Protein AF-0000000087421119 (afdb_homodimer)

pLDDT: mean 87.24, std 21.04, range [21.59, 98.81]

Structure (mmCIF, N/CA/C/O backbone):
data_AF-0000000087421119-model_v1
#
loop_
_entity.id
_entity.type
_entity.pdbx_description
1 polymer 'Transcriptional regulator'
#
loop_
_atom_site.group_PDB
_atom_site.id
_atom_site.type_symbol
_atom_site.label_atom_id
_atom_site.label_alt_id
_atom_site.label_comp_id
_atom_site.label_asym_id
_atom_site.label_entity_id
_atom_site.label_seq_id
_atom_site.pdbx_PDB_ins_code
_atom_site.Cartn_x
_atom_site.Cartn_y
_atom_site.Cartn_z
_atom_site.occupancy
_atom_site.B_iso_or_equiv
_atom_site.auth_seq_id
_atom_site.auth_comp_id
_atom_site.auth_asym_id
_atom_site.auth_atom_id
_atom_site.pdbx_PDB_model_num
ATOM 1 N N . MET A 1 1 ? -5.844 24.562 -16.391 1 22.61 1 MET A N 1
ATOM 2 C CA . MET A 1 1 ? -5.328 23.781 -15.273 1 22.61 1 MET A CA 1
ATOM 3 C C . MET A 1 1 ? -5.773 22.328 -15.367 1 22.61 1 MET A C 1
ATOM 5 O O . MET A 1 1 ? -6.965 22.031 -15.234 1 22.61 1 MET A O 1
ATOM 9 N N . THR A 1 2 ? -5.188 21.562 -16.297 1 28.86 2 THR A N 1
ATOM 10 C CA . THR A 1 2 ? -5.363 20.25 -16.891 1 28.86 2 THR A CA 1
ATOM 11 C C . THR A 1 2 ? -5.324 19.156 -15.82 1 28.86 2 THR A C 1
ATOM 13 O O . THR A 1 2 ? -4.324 19 -15.117 1 28.86 2 THR A O 1
ATOM 16 N N . GLY A 1 3 ? -6.457 19.016 -15 1 30.12 3 GLY A N 1
ATOM 17 C CA . GLY A 1 3 ? -6.719 17.969 -14.023 1 30.12 3 GLY A CA 1
ATOM 18 C C . GLY A 1 3 ? -6.219 16.609 -14.453 1 30.12 3 GLY A C 1
ATOM 19 O O . GLY A 1 3 ? -6.512 16.156 -15.562 1 30.12 3 GLY A O 1
ATOM 20 N N . HIS A 1 4 ? -4.914 16.391 -14.109 1 33.97 4 HIS A N 1
ATOM 21 C CA . HIS A 1 4 ? -4.324 15.094 -14.438 1 33.97 4 HIS A CA 1
ATOM 22 C C . HIS A 1 4 ? -5.258 13.945 -14.047 1 33.97 4 HIS A C 1
ATOM 24 O O . HIS A 1 4 ? -5.785 13.922 -12.938 1 33.97 4 HIS A O 1
ATOM 30 N N . PRO A 1 5 ? -6.164 13.523 -14.984 1 34.53 5 PRO A N 1
ATOM 31 C CA . PRO A 1 5 ? -6.93 12.305 -14.719 1 34.53 5 PRO A CA 1
ATOM 32 C C . PRO A 1 5 ? -6.141 11.281 -13.906 1 34.53 5 PRO A C 1
ATOM 34 O O . PRO A 1 5 ? -5.004 10.945 -14.258 1 34.53 5 PRO A O 1
ATOM 37 N N . ARG A 1 6 ? -6.027 11.477 -12.625 1 34.25 6 ARG A N 1
ATOM 38 C CA . ARG A 1 6 ? -5.496 10.305 -11.938 1 34.25 6 ARG A CA 1
ATOM 39 C C . ARG A 1 6 ? -5.988 9.016 -12.578 1 34.25 6 ARG A C 1
ATOM 41 O O . ARG A 1 6 ? -7.195 8.773 -12.656 1 34.25 6 ARG A O 1
ATOM 48 N N . LEU A 1 7 ? -5.406 8.656 -13.68 1 36.31 7 LEU A N 1
ATOM 49 C CA . LEU A 1 7 ? -5.543 7.355 -14.32 1 36.31 7 LEU A CA 1
ATOM 50 C C . LEU A 1 7 ? -5.785 6.266 -13.281 1 36.31 7 LEU A C 1
ATOM 52 O O . LEU A 1 7 ? -4.895 5.941 -12.492 1 36.31 7 LEU A O 1
ATOM 56 N N . ASN A 1 8 ? -6.793 6.367 -12.422 1 37.56 8 ASN A N 1
ATOM 57 C CA . ASN A 1 8 ? -7.449 5.207 -11.828 1 37.56 8 ASN A CA 1
ATOM 58 C C . ASN A 1 8 ? -7.484 4.027 -12.797 1 37.56 8 ASN A C 1
ATOM 60 O O . ASN A 1 8 ? -8.375 3.941 -13.641 1 37.56 8 ASN A O 1
ATOM 64 N N . ASP A 1 9 ? -6.48 3.742 -13.555 1 36.94 9 ASP A N 1
ATOM 65 C CA . ASP A 1 9 ? -6.188 2.498 -14.258 1 36.94 9 ASP A CA 1
ATOM 66 C C . ASP A 1 9 ? -6.805 1.302 -13.539 1 36.94 9 ASP A C 1
ATOM 68 O O . ASP A 1 9 ? -6.168 0.698 -12.672 1 36.94 9 ASP A O 1
ATOM 72 N N . LYS A 1 10 ? -7.922 1.281 -12.844 1 40.22 10 LYS A N 1
ATOM 73 C CA . LYS A 1 10 ? -9.031 0.611 -12.18 1 40.22 10 LYS A CA 1
ATOM 74 C C . LYS A 1 10 ? -9.266 -0.781 -12.758 1 40.22 10 LYS A C 1
ATOM 76 O O . LYS A 1 10 ? -8.992 -1.787 -12.102 1 40.22 10 LYS A O 1
ATOM 81 N N . ASP A 1 11 ? -10.352 -0.946 -13.688 1 39.78 11 ASP A N 1
ATOM 82 C CA . ASP A 1 11 ? -11.188 -2.094 -14.031 1 39.78 11 ASP A CA 1
ATOM 83 C C . ASP A 1 11 ? -10.398 -3.119 -14.844 1 39.78 11 ASP A C 1
ATOM 85 O O . ASP A 1 11 ? -10.812 -4.273 -14.961 1 39.78 11 ASP A O 1
ATOM 89 N N . THR A 1 12 ? -9.852 -2.637 -15.984 1 46.31 12 THR A N 1
ATOM 90 C CA . THR A 1 12 ? -9.32 -3.73 -16.797 1 46.31 12 THR A CA 1
ATOM 91 C C . THR A 1 12 ? -8.227 -4.484 -16.031 1 46.31 12 THR A C 1
ATOM 93 O O . THR A 1 12 ? -7.07 -4.062 -16.016 1 46.31 12 THR A O 1
ATOM 96 N N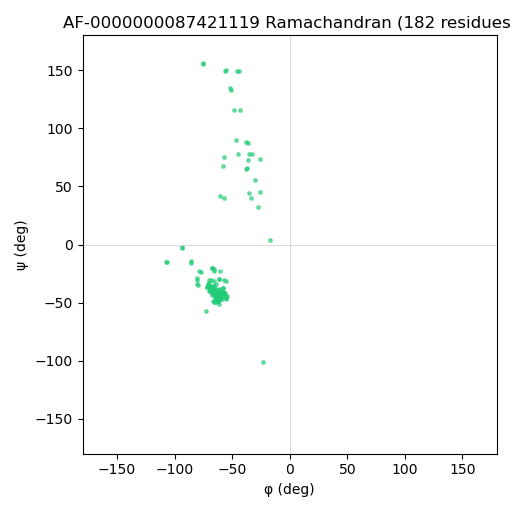 . GLU A 1 13 ? -8.477 -4.719 -14.734 1 57.41 13 GLU A N 1
ATOM 97 C CA . GLU A 1 13 ? -7.695 -5.457 -13.742 1 57.41 13 GLU A CA 1
ATOM 98 C C . GLU A 1 13 ? -6.805 -6.5 -14.406 1 57.41 13 GLU A C 1
ATOM 100 O O . GLU A 1 13 ? -7.168 -7.672 -14.492 1 57.41 13 GLU A O 1
ATOM 105 N N . GLU A 1 14 ? -6.203 -6.074 -15.414 1 75.75 14 GLU A N 1
ATOM 106 C CA . GLU A 1 14 ? -5.277 -6.965 -16.109 1 75.75 14 GLU A CA 1
ATOM 107 C C . GLU A 1 14 ? -4.324 -7.641 -15.125 1 75.75 14 GLU A C 1
ATOM 109 O O . GLU A 1 14 ? -3.793 -6.988 -14.219 1 75.75 14 GLU A O 1
ATOM 114 N N . LEU A 1 15 ? -4.562 -8.914 -15.156 1 89.38 15 LEU A N 1
ATOM 115 C CA . LEU A 1 15 ? -3.668 -9.742 -14.359 1 89.38 15 LEU A CA 1
ATOM 116 C C . LEU A 1 15 ? -2.211 -9.422 -14.664 1 89.38 15 LEU A C 1
ATOM 118 O O . LEU A 1 15 ? -1.858 -9.156 -15.82 1 89.38 15 LEU A O 1
ATOM 122 N N . PRO A 1 16 ? -1.467 -9.266 -13.625 1 91.75 16 PRO A N 1
ATOM 123 C CA . PRO A 1 16 ? -0.028 -9.148 -13.875 1 91.75 16 PRO A CA 1
ATOM 124 C C . PRO A 1 16 ? 0.476 -10.164 -14.898 1 91.75 16 PRO A C 1
ATOM 126 O O . PRO A 1 16 ? -0.048 -11.281 -14.977 1 91.75 16 PRO A O 1
ATOM 129 N N . ARG A 1 17 ? 1.438 -9.734 -15.547 1 93.38 17 ARG A N 1
ATOM 130 C CA . ARG A 1 17 ? 1.962 -10.539 -16.641 1 93.38 17 ARG A CA 1
ATOM 131 C C . ARG A 1 17 ? 2.408 -11.914 -16.156 1 93.38 17 ARG A C 1
ATOM 133 O O . ARG A 1 17 ? 2.225 -12.922 -16.844 1 93.38 17 ARG A O 1
ATOM 140 N N . GLU A 1 18 ? 3.039 -11.914 -15.016 1 95.25 18 GLU A N 1
ATOM 141 C CA . GLU A 1 18 ? 3.551 -13.172 -14.477 1 95.25 18 GLU A CA 1
ATOM 142 C C . GLU A 1 18 ? 2.42 -14.164 -14.211 1 95.25 18 GLU A C 1
ATOM 144 O O . GLU A 1 18 ? 2.607 -15.375 -14.336 1 95.25 18 GLU A O 1
ATOM 149 N N . LEU A 1 19 ? 1.283 -13.719 -13.906 1 96.94 19 LEU A N 1
ATOM 150 C CA . LEU A 1 19 ? 0.141 -14.594 -13.656 1 96.94 19 LEU A CA 1
ATOM 151 C C . LEU A 1 19 ? -0.485 -15.062 -14.961 1 96.94 19 LEU A C 1
ATOM 153 O O . LEU A 1 19 ? -0.955 -16.203 -15.055 1 96.94 19 LEU A O 1
ATOM 157 N N . LEU A 1 20 ? -0.457 -14.195 -15.906 1 96.25 20 LEU A N 1
ATOM 158 C CA . LEU A 1 20 ? -0.914 -14.594 -17.234 1 96.25 20 LEU A CA 1
ATOM 159 C C . LEU A 1 20 ? -0.042 -15.711 -17.797 1 96.25 20 LEU A C 1
ATOM 161 O O . LEU A 1 20 ? -0.557 -16.703 -18.312 1 96.25 20 LEU A O 1
ATOM 165 N N . GLU A 1 21 ? 1.204 -15.523 -17.641 1 96.25 21 GLU A N 1
ATOM 166 C CA . GLU A 1 21 ? 2.152 -16.516 -18.109 1 96.25 21 GLU A CA 1
ATOM 167 C C . GLU A 1 21 ? 1.973 -17.844 -17.375 1 96.25 21 GLU A C 1
ATOM 169 O O . GLU A 1 21 ? 1.971 -18.906 -18 1 96.25 21 GLU A O 1
ATOM 174 N N . LEU A 1 22 ? 1.805 -17.766 -16.109 1 97.19 22 LEU A N 1
ATOM 175 C CA . LEU A 1 22 ? 1.567 -18.984 -15.336 1 97.19 22 LEU A CA 1
ATOM 176 C C . LEU A 1 22 ? 0.298 -19.688 -15.797 1 97.19 22 LEU A C 1
ATOM 178 O O . LEU A 1 22 ? 0.287 -20.906 -15.961 1 97.19 22 LEU A O 1
ATOM 182 N N . GLY A 1 23 ? -0.734 -18.938 -15.977 1 96.69 23 GLY A N 1
ATOM 183 C CA . GLY A 1 23 ? -1.976 -19.5 -16.484 1 96.69 23 GLY A CA 1
ATOM 184 C C . GLY A 1 23 ? -1.808 -20.203 -17.828 1 96.69 23 GLY A C 1
ATOM 185 O O . GLY A 1 23 ? -2.365 -21.281 -18.031 1 96.69 23 GLY A O 1
ATOM 186 N N . ARG A 1 24 ? -1.039 -19.594 -18.688 1 96.44 24 ARG A N 1
ATOM 187 C CA . ARG A 1 24 ? -0.768 -20.188 -20 1 96.44 24 ARG A CA 1
ATOM 188 C C . ARG A 1 24 ? -0.024 -21.516 -19.844 1 96.44 24 ARG A C 1
ATOM 190 O O . ARG A 1 24 ? -0.337 -22.484 -20.531 1 96.44 24 ARG A O 1
ATOM 197 N N . GLN A 1 25 ? 0.908 -21.547 -18.953 1 95.88 25 GLN A N 1
ATOM 198 C CA . GLN A 1 25 ? 1.677 -22.766 -18.719 1 95.88 25 GLN A CA 1
ATOM 199 C C . GLN A 1 25 ? 0.794 -23.875 -18.156 1 95.88 25 GLN A C 1
ATOM 201 O O . GLN A 1 25 ? 0.933 -25.047 -18.531 1 95.88 25 GLN A O 1
ATOM 206 N N . ILE A 1 26 ? -0.117 -23.531 -17.281 1 97.25 26 ILE A N 1
ATOM 207 C CA . ILE A 1 26 ? -1.032 -24.5 -16.688 1 97.25 26 ILE A CA 1
ATOM 208 C C . ILE A 1 26 ? -1.957 -25.062 -17.766 1 97.25 26 ILE A C 1
ATOM 210 O O . ILE A 1 26 ? -2.254 -26.266 -17.781 1 97.25 26 ILE A O 1
ATOM 214 N N . ALA A 1 27 ? -2.32 -24.219 -18.703 1 96 27 ALA A N 1
ATOM 215 C CA . ALA A 1 27 ? -3.201 -24.625 -19.797 1 96 27 ALA A CA 1
ATOM 216 C C . ALA A 1 27 ? -2.502 -25.625 -20.719 1 96 27 ALA A C 1
ATOM 218 O O . ALA A 1 27 ? -3.16 -26.359 -21.453 1 96 27 ALA A O 1
ATOM 219 N N . ASN A 1 28 ? -1.158 -25.656 -20.672 1 94.25 28 ASN A N 1
ATOM 220 C CA . ASN A 1 28 ? -0.371 -26.531 -21.531 1 94.25 28 ASN A CA 1
ATOM 221 C C . ASN A 1 28 ? -0.063 -27.859 -20.828 1 94.25 28 ASN A C 1
ATOM 223 O O . ASN A 1 28 ? 0.524 -28.766 -21.438 1 94.25 28 ASN A O 1
ATOM 227 N N . LEU A 1 29 ? -0.48 -27.969 -19.625 1 95.56 29 LEU A N 1
ATOM 228 C CA . LEU A 1 29 ? -0.29 -29.234 -18.906 1 95.56 29 LEU A CA 1
ATOM 229 C C . LEU A 1 29 ? -1.28 -30.281 -19.391 1 95.56 29 LEU A C 1
ATOM 231 O O . LEU A 1 29 ? -2.342 -29.953 -19.922 1 95.56 29 LEU A O 1
ATOM 235 N N . PRO A 1 30 ? -0.914 -31.547 -19.203 1 95.25 30 PRO A N 1
ATOM 236 C CA . PRO A 1 30 ? -1.917 -32.594 -19.422 1 95.25 30 PRO A CA 1
ATOM 237 C C . PRO A 1 30 ? -3.176 -32.375 -18.594 1 95.25 30 PRO A C 1
ATOM 239 O O . PRO A 1 30 ? -3.1 -31.859 -17.469 1 95.25 30 PRO A O 1
ATOM 242 N N . SER A 1 31 ? -4.254 -32.812 -19.094 1 95.25 31 SER A N 1
ATOM 243 C CA . SER A 1 31 ? -5.57 -32.562 -18.516 1 95.25 31 SER A CA 1
ATOM 244 C C . SER A 1 31 ? -5.645 -33.062 -17.078 1 95.25 31 SER A C 1
ATOM 246 O O . SER A 1 31 ? -6.312 -32.469 -16.234 1 95.25 31 SER A O 1
ATOM 248 N N . GLU A 1 32 ? -4.871 -34.125 -16.781 1 95 32 GLU A N 1
ATOM 249 C CA . GLU A 1 32 ? -4.91 -34.75 -15.461 1 95 32 GLU A CA 1
ATOM 250 C C . GLU A 1 32 ? -4.387 -33.812 -14.383 1 95 32 GLU A C 1
ATOM 252 O O . GLU A 1 32 ? -4.73 -33.938 -13.211 1 95 32 GLU A O 1
ATOM 257 N N . TYR A 1 33 ? -3.633 -32.844 -14.789 1 95.12 33 TYR A N 1
ATOM 258 C CA . TYR A 1 33 ? -3.01 -31.969 -13.82 1 95.12 33 TYR A CA 1
ATOM 259 C C . TYR A 1 33 ? -3.686 -30.594 -13.828 1 95.12 33 TYR A C 1
ATOM 261 O O . TYR A 1 33 ? -3.494 -29.797 -12.906 1 95.12 33 TYR A O 1
ATOM 269 N N . GLN A 1 34 ? -4.449 -30.312 -14.844 1 94.94 34 GLN A N 1
ATOM 270 C CA . GLN A 1 34 ? -4.973 -28.969 -15.062 1 94.94 34 GLN A CA 1
ATOM 271 C C . GLN A 1 34 ? -5.977 -28.578 -13.977 1 94.94 34 GLN A C 1
ATOM 273 O O . GLN A 1 34 ? -5.996 -27.438 -13.516 1 94.94 34 GLN A O 1
ATOM 278 N N . ALA A 1 35 ? -6.719 -29.531 -13.57 1 93.75 35 ALA A N 1
ATOM 279 C CA . ALA A 1 35 ? -7.762 -29.219 -12.594 1 93.75 35 ALA A CA 1
ATOM 280 C C . ALA A 1 35 ? -7.16 -28.797 -11.258 1 93.75 35 ALA A C 1
ATOM 282 O O . ALA A 1 35 ? -7.512 -27.734 -10.727 1 93.75 35 ALA A O 1
ATOM 283 N N . ASP A 1 36 ? -6.227 -29.547 -10.758 1 93.62 36 ASP A N 1
ATOM 284 C CA . ASP A 1 36 ? -5.605 -29.25 -9.477 1 93.62 36 ASP A CA 1
ATOM 285 C C . ASP A 1 36 ? -4.773 -27.969 -9.547 1 93.62 36 ASP A C 1
ATOM 287 O O . ASP A 1 36 ? -4.863 -27.109 -8.664 1 93.62 36 ASP A O 1
ATOM 291 N N . MET A 1 37 ? -4.047 -27.844 -10.594 1 96.12 37 MET A N 1
ATOM 292 C CA . MET A 1 37 ? -3.23 -26.641 -10.789 1 96.12 37 MET A CA 1
ATOM 293 C C . MET A 1 37 ? -4.109 -25.406 -10.953 1 96.12 37 MET A C 1
ATOM 295 O O . MET A 1 37 ? -3.762 -24.328 -10.484 1 96.12 37 MET A O 1
ATOM 299 N N . GLY A 1 38 ? -5.152 -25.656 -11.641 1 96.75 38 GLY A N 1
ATOM 300 C CA . GLY A 1 38 ? -6.082 -24.562 -11.859 1 96.75 38 GLY A CA 1
ATOM 301 C C . GLY A 1 38 ? -6.672 -24.016 -10.578 1 96.75 38 GLY A C 1
ATOM 302 O O . GLY A 1 38 ? -6.816 -22.797 -10.422 1 96.75 38 GLY A O 1
ATOM 303 N N . ARG A 1 39 ? -6.957 -24.828 -9.672 1 96.69 39 ARG A N 1
ATOM 304 C CA . ARG A 1 39 ? -7.531 -24.438 -8.391 1 96.69 39 ARG A CA 1
ATOM 305 C C . ARG A 1 39 ? -6.566 -23.562 -7.605 1 96.69 39 ARG A C 1
ATOM 307 O O . ARG A 1 39 ? -6.953 -22.5 -7.102 1 96.69 39 ARG A O 1
ATOM 314 N N . VAL A 1 40 ? -5.383 -24.016 -7.555 1 96.62 40 VAL A N 1
ATOM 315 C CA . VAL A 1 40 ? -4.387 -23.281 -6.777 1 96.62 40 VAL A CA 1
ATOM 316 C C . VAL A 1 40 ? -4.047 -21.969 -7.48 1 96.62 40 VAL A C 1
ATOM 318 O O . VAL A 1 40 ? -3.855 -20.938 -6.828 1 96.62 40 VAL A O 1
ATOM 321 N N . TYR A 1 41 ? -4.027 -22.094 -8.797 1 97.5 41 TYR A N 1
ATOM 322 C CA . TYR A 1 41 ? -3.795 -20.891 -9.602 1 97.5 41 TYR A CA 1
ATOM 323 C C . TYR A 1 41 ? -4.863 -19.844 -9.328 1 97.5 41 TYR A C 1
ATOM 325 O O . TYR A 1 41 ? -4.547 -18.656 -9.148 1 97.5 41 TY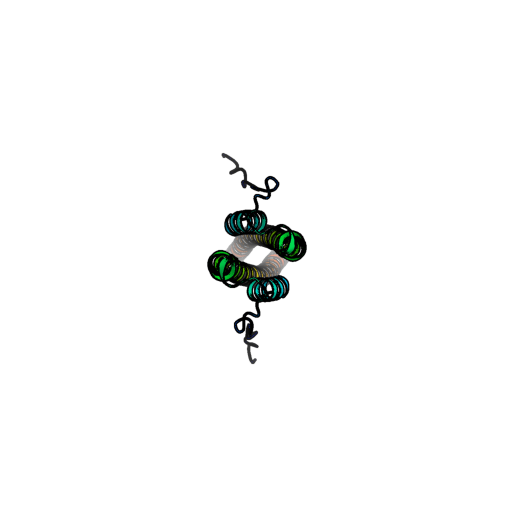R A O 1
ATOM 333 N N . ASP A 1 42 ? -6.02 -20.203 -9.312 1 97.12 42 ASP A N 1
ATOM 334 C CA . ASP A 1 42 ? -7.125 -19.281 -9.062 1 97.12 42 ASP A CA 1
ATOM 335 C C . ASP A 1 42 ? -6.965 -18.578 -7.719 1 97.12 42 ASP A C 1
ATOM 337 O O . ASP A 1 42 ? -7.27 -17.391 -7.594 1 97.12 42 ASP A O 1
ATOM 341 N N . GLN A 1 43 ? -6.469 -19.297 -6.754 1 97.12 43 GLN A N 1
ATOM 342 C CA . GLN A 1 43 ? -6.242 -18.703 -5.438 1 97.12 43 GLN A CA 1
ATOM 343 C C . GLN A 1 43 ? -5.152 -17.641 -5.496 1 97.12 43 GLN A C 1
ATOM 345 O O . GLN A 1 43 ? -5.266 -16.594 -4.848 1 97.12 43 GLN A O 1
ATOM 350 N N . VAL A 1 44 ? -4.172 -17.953 -6.203 1 97.38 44 VAL A N 1
ATOM 351 C CA . VAL A 1 44 ? -3.08 -17 -6.359 1 97.38 44 VAL A CA 1
ATOM 352 C C . VAL A 1 44 ? -3.596 -15.734 -7.035 1 97.38 44 VAL A C 1
ATOM 354 O O . VAL A 1 44 ? -3.293 -14.625 -6.598 1 97.38 44 VAL A O 1
ATOM 357 N N . VAL A 1 45 ? -4.348 -15.914 -8.031 1 96.69 45 VAL A N 1
ATOM 358 C CA . VAL A 1 45 ? -4.898 -14.789 -8.781 1 96.69 45 VAL A CA 1
ATOM 359 C C . VAL A 1 45 ? -5.797 -13.953 -7.879 1 96.69 45 VAL A C 1
ATOM 361 O O . VAL A 1 45 ? -5.676 -12.727 -7.844 1 96.69 45 VAL A O 1
ATOM 364 N N . ASP A 1 46 ? -6.609 -14.57 -7.164 1 96.31 46 ASP A N 1
ATOM 365 C CA . ASP A 1 46 ? -7.516 -13.867 -6.27 1 96.31 46 ASP A CA 1
ATOM 366 C C . ASP A 1 46 ? -6.746 -13.055 -5.23 1 96.31 46 ASP A C 1
ATOM 368 O O . ASP A 1 46 ? -7.109 -11.914 -4.93 1 96.31 46 ASP A O 1
ATOM 372 N N . SER A 1 47 ? -5.766 -13.719 -4.754 1 95.38 47 SER A N 1
ATOM 373 C CA . SER A 1 47 ? -4.945 -13.039 -3.754 1 95.38 47 SER A CA 1
ATOM 374 C C . SER A 1 47 ? -4.234 -11.836 -4.352 1 95.38 47 SER A C 1
ATOM 376 O O . SER A 1 47 ? -4.156 -10.773 -3.719 1 95.38 47 SER A O 1
ATOM 378 N N . ALA A 1 48 ? -3.773 -12.008 -5.492 1 94.31 48 ALA A N 1
ATOM 379 C CA . ALA A 1 48 ? -3.086 -10.914 -6.168 1 94.31 48 ALA A CA 1
ATOM 380 C C . ALA A 1 48 ? -4.035 -9.742 -6.418 1 94.31 48 ALA A C 1
ATOM 382 O O . ALA A 1 48 ? -3.666 -8.578 -6.219 1 94.31 48 ALA A O 1
ATOM 383 N N . ARG A 1 49 ? -5.176 -10 -6.809 1 94.5 49 ARG A N 1
ATOM 384 C CA . ARG A 1 49 ? -6.176 -8.969 -7.043 1 94.5 49 ARG A CA 1
ATOM 385 C C . ARG A 1 49 ? -6.508 -8.227 -5.754 1 94.5 49 ARG A C 1
ATOM 387 O O . ARG A 1 49 ? -6.617 -6.996 -5.75 1 94.5 49 ARG A O 1
ATOM 394 N N . ARG A 1 50 ? -6.633 -8.945 -4.789 1 95.75 50 ARG A N 1
ATOM 395 C CA . ARG A 1 50 ? -6.922 -8.352 -3.488 1 95.75 50 ARG A CA 1
ATOM 396 C C . ARG A 1 50 ? -5.793 -7.418 -3.053 1 95.75 50 ARG A C 1
ATOM 398 O O . ARG A 1 50 ? -6.047 -6.301 -2.596 1 95.75 50 ARG A O 1
ATOM 405 N N . ARG A 1 51 ? -4.629 -7.781 -3.17 1 94.38 51 ARG A N 1
ATOM 406 C CA . ARG A 1 51 ? -3.473 -6.977 -2.779 1 94.38 51 ARG A CA 1
ATOM 407 C C . ARG A 1 51 ? -3.381 -5.707 -3.619 1 94.38 51 ARG A C 1
ATOM 409 O O . ARG A 1 51 ? -3.059 -4.637 -3.1 1 94.38 51 ARG A O 1
ATOM 416 N N . ARG A 1 52 ? -3.646 -5.879 -4.816 1 94.25 52 ARG A N 1
ATOM 417 C CA . ARG A 1 52 ? -3.668 -4.711 -5.688 1 94.25 52 ARG A CA 1
ATOM 418 C C . ARG A 1 52 ? -4.73 -3.713 -5.242 1 94.25 52 ARG A C 1
ATOM 420 O O . ARG A 1 52 ? -4.488 -2.506 -5.223 1 94.25 52 ARG A O 1
ATOM 427 N N . ARG A 1 53 ? -5.82 -4.227 -4.906 1 95.94 53 ARG A N 1
ATOM 428 C CA . ARG A 1 53 ? -6.891 -3.363 -4.418 1 95.94 53 ARG A CA 1
ATOM 429 C C . ARG A 1 53 ? -6.484 -2.66 -3.131 1 95.94 53 ARG A C 1
ATOM 431 O O . ARG A 1 53 ? -6.703 -1.455 -2.979 1 95.94 53 ARG A O 1
ATOM 438 N N . ILE A 1 54 ? -5.918 -3.354 -2.301 1 97.44 54 ILE A N 1
ATOM 439 C CA . ILE A 1 54 ? -5.473 -2.799 -1.026 1 97.44 54 ILE A CA 1
ATOM 440 C C . ILE A 1 54 ? -4.438 -1.705 -1.274 1 97.44 54 ILE A C 1
ATOM 442 O O . ILE A 1 54 ? -4.5 -0.631 -0.671 1 97.44 54 ILE A O 1
ATOM 446 N N . LEU A 1 55 ? -3.523 -2.004 -2.047 1 96.94 55 LEU A N 1
ATOM 447 C CA . LEU A 1 55 ? -2.49 -1.021 -2.355 1 96.94 55 LEU A CA 1
ATOM 448 C C . LEU A 1 55 ? -3.105 0.265 -2.895 1 96.94 55 LEU A C 1
ATOM 450 O O . LEU A 1 55 ? -2.719 1.362 -2.488 1 96.94 55 LEU A O 1
ATOM 454 N N . SER A 1 56 ? -4.012 0.098 -3.795 1 96.38 56 SER A N 1
ATOM 455 C CA . SER A 1 56 ? -4.684 1.258 -4.367 1 96.38 56 SER A CA 1
ATOM 456 C C . SER A 1 56 ? -5.383 2.08 -3.287 1 96.38 56 SER A C 1
ATOM 458 O O . SER A 1 56 ? -5.293 3.311 -3.285 1 96.38 56 SER A O 1
ATOM 460 N N . LEU A 1 57 ? -6.008 1.462 -2.381 1 97.56 57 LEU A N 1
ATOM 461 C CA . LEU A 1 57 ? -6.727 2.123 -1.299 1 97.56 57 LEU A CA 1
ATOM 462 C C . LEU A 1 57 ? -5.77 2.891 -0.395 1 97.56 57 LEU A C 1
ATOM 464 O O . LEU A 1 57 ? -6.039 4.035 -0.025 1 97.56 57 LEU A O 1
ATOM 468 N N . VAL A 1 58 ? -4.699 2.266 -0.143 1 98 58 VAL A N 1
ATOM 469 C CA . VAL A 1 58 ? -3.719 2.883 0.744 1 98 58 VAL A CA 1
ATOM 470 C C . VAL A 1 58 ? -3.08 4.086 0.052 1 98 58 VAL A C 1
ATOM 472 O O . VAL A 1 58 ? -2.846 5.121 0.682 1 98 58 VAL A O 1
ATOM 475 N N . GLN A 1 59 ? -2.822 3.93 -1.161 1 98.06 59 GLN A N 1
ATOM 476 C CA . GLN A 1 59 ? -2.26 5.035 -1.93 1 98.06 59 GLN A CA 1
ATOM 477 C C . GLN A 1 59 ? -3.23 6.211 -1.99 1 98.06 59 GLN A C 1
ATOM 479 O O . GLN A 1 59 ? -2.814 7.371 -1.919 1 98.06 59 GLN A O 1
ATOM 484 N N . GLU A 1 60 ? -4.465 5.961 -2.127 1 97.56 60 GLU A N 1
ATOM 485 C CA . GLU A 1 60 ? -5.48 7.008 -2.088 1 97.56 60 GLU A CA 1
ATOM 486 C C . GLU A 1 60 ? -5.504 7.703 -0.729 1 97.56 60 GLU A C 1
ATOM 488 O O . GLU A 1 60 ? -5.574 8.93 -0.654 1 97.56 60 GLU A O 1
ATOM 493 N N . ALA A 1 61 ? -5.453 6.871 0.226 1 98 61 ALA A N 1
ATOM 494 C CA . ALA A 1 61 ? -5.395 7.414 1.581 1 98 61 ALA A CA 1
ATOM 495 C C . ALA A 1 61 ? -4.18 8.32 1.757 1 98 61 ALA A C 1
ATOM 497 O O . ALA A 1 61 ? -4.285 9.398 2.344 1 98 61 ALA A O 1
ATOM 498 N N . LEU A 1 62 ? -3.016 7.949 1.279 1 97.94 62 LEU A N 1
ATOM 499 C CA . LEU A 1 62 ? -1.788 8.734 1.333 1 97.94 62 LEU A CA 1
ATOM 500 C C . LEU A 1 62 ? -1.975 10.086 0.643 1 97.94 62 LEU A C 1
ATOM 502 O O . LEU A 1 62 ? -1.562 11.117 1.171 1 97.94 62 LEU A O 1
ATOM 506 N N . SER A 1 63 ? -2.617 10.039 -0.433 1 98.06 63 SER A N 1
ATOM 507 C CA . SER A 1 63 ? -2.881 11.266 -1.18 1 98.06 63 SER A CA 1
ATOM 508 C C . SER A 1 63 ? -3.775 12.211 -0.388 1 98.06 63 SER A C 1
ATOM 510 O O . SER A 1 63 ? -3.52 13.414 -0.335 1 98.06 63 SER A O 1
ATOM 512 N N . GLN A 1 64 ? -4.723 11.695 0.164 1 98.06 64 GLN A N 1
ATOM 513 C CA . GLN A 1 64 ? -5.656 12.477 0.973 1 98.06 64 GLN A CA 1
ATOM 514 C C . GLN A 1 64 ? -4.945 13.109 2.166 1 98.06 64 GLN A C 1
ATOM 516 O O . GLN A 1 64 ? -5.172 14.281 2.475 1 98.06 64 GLN A O 1
ATOM 521 N N . LEU A 1 65 ? -4.109 12.336 2.729 1 98.06 65 LEU A N 1
ATOM 522 C CA . LEU A 1 65 ? -3.395 12.844 3.893 1 98.06 65 LEU A CA 1
ATOM 523 C C . LEU A 1 65 ? -2.441 13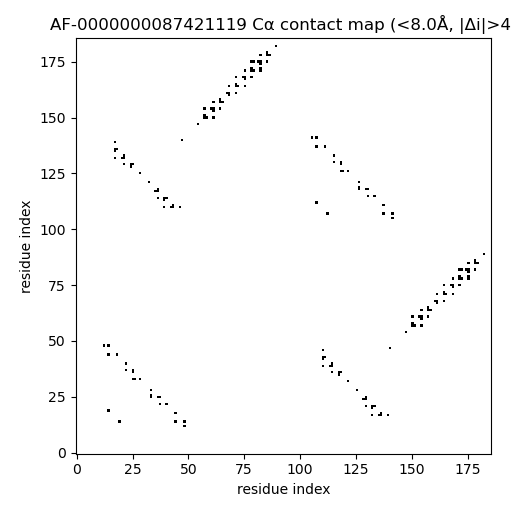.969 3.494 1 98.06 65 LEU A C 1
ATOM 525 O O . LEU A 1 65 ? -2.281 14.945 4.23 1 98.06 65 LEU A O 1
ATOM 529 N N . ARG A 1 66 ? -1.89 13.781 2.373 1 98.06 66 ARG A N 1
ATOM 530 C CA . ARG A 1 66 ? -1.012 14.836 1.865 1 98.06 66 ARG A CA 1
ATOM 531 C C . ARG A 1 66 ? -1.78 16.125 1.645 1 98.06 66 ARG A C 1
ATOM 533 O O . ARG A 1 66 ? -1.272 17.219 1.934 1 98.06 66 ARG A O 1
ATOM 540 N N . LEU A 1 67 ? -2.926 16.094 1.142 1 98.19 67 LEU A N 1
ATOM 541 C CA . LEU A 1 67 ? -3.775 17.266 0.959 1 98.19 67 LEU A CA 1
ATOM 542 C C . LEU A 1 67 ? -4.133 17.891 2.303 1 98.19 67 LEU A C 1
ATOM 544 O O . LEU A 1 67 ? -4.078 19.109 2.459 1 98.19 67 LEU A O 1
ATOM 548 N N . ASP A 1 68 ? -4.512 17.031 3.242 1 98.31 68 ASP A N 1
ATOM 549 C CA . ASP A 1 68 ? -4.824 17.5 4.586 1 98.31 68 ASP A CA 1
ATOM 550 C C . ASP A 1 68 ? -3.658 18.297 5.18 1 98.31 68 ASP A C 1
ATOM 552 O O . ASP A 1 68 ? -3.857 19.359 5.773 1 98.31 68 ASP A O 1
ATOM 556 N N . ILE A 1 69 ? -2.457 17.75 4.996 1 98.69 69 ILE A N 1
ATOM 557 C CA . ILE A 1 69 ? -1.252 18.391 5.504 1 98.69 69 ILE A CA 1
ATOM 558 C C . ILE A 1 69 ? -1.095 19.766 4.855 1 98.69 69 ILE A C 1
ATOM 560 O O . ILE A 1 69 ? -0.795 20.75 5.535 1 98.69 69 ILE A O 1
ATOM 564 N N . LYS A 1 70 ? -1.312 19.828 3.625 1 98.5 70 LYS A N 1
ATOM 565 C CA . LYS A 1 70 ? -1.191 21.094 2.9 1 98.5 70 LYS A CA 1
ATOM 566 C C . LYS A 1 70 ? -2.16 22.141 3.447 1 98.5 70 LYS A C 1
ATOM 568 O O . LYS A 1 70 ? -1.783 23.297 3.66 1 98.5 70 LYS A O 1
ATOM 573 N N . TYR A 1 71 ? -3.332 21.719 3.717 1 98.62 71 TYR A N 1
ATOM 574 C CA . TYR A 1 71 ? -4.34 22.625 4.258 1 98.62 71 TYR A CA 1
ATOM 575 C C . TYR A 1 71 ? -3.973 23.078 5.668 1 98.62 71 TYR A C 1
ATOM 577 O O . TYR A 1 71 ? -4.121 24.25 6.012 1 98.62 71 TYR A O 1
ATOM 585 N N . LEU A 1 72 ? -3.471 22.156 6.402 1 98.81 72 LEU A N 1
ATOM 586 C CA . LEU A 1 72 ? -3.072 22.484 7.766 1 98.81 72 LEU A CA 1
ATOM 587 C C . LEU A 1 72 ? -1.885 23.453 7.77 1 98.81 72 LEU A C 1
ATOM 589 O O . LEU A 1 72 ? -1.824 24.359 8.586 1 98.81 72 LEU A O 1
ATOM 593 N N . MET A 1 73 ? -1.037 23.234 6.926 1 98.75 73 MET A N 1
ATOM 594 C CA . MET A 1 73 ? 0.119 24.109 6.781 1 98.75 73 MET A CA 1
ATOM 595 C C . MET A 1 73 ? -0.317 25.531 6.414 1 98.75 73 MET A C 1
ATOM 597 O O . MET A 1 73 ? 0.216 26.5 6.941 1 98.75 73 MET A O 1
ATOM 601 N N . PHE A 1 74 ? -1.227 25.625 5.578 1 98.75 74 PHE A N 1
ATOM 602 C CA . PHE A 1 74 ? -1.775 26.906 5.188 1 98.75 74 PHE A CA 1
ATOM 603 C C . PHE A 1 74 ? -2.459 27.594 6.367 1 98.75 74 PHE A C 1
ATOM 605 O O . PHE A 1 74 ? -2.199 28.766 6.652 1 98.75 74 PHE A O 1
ATOM 612 N N . ASP A 1 75 ? -3.299 26.875 7.035 1 98.81 75 ASP A N 1
ATOM 613 C CA . ASP A 1 75 ? -3.988 27.406 8.211 1 98.81 75 ASP A CA 1
ATOM 614 C C . ASP A 1 75 ? -2.99 27.891 9.258 1 98.81 75 ASP A C 1
ATOM 616 O O . ASP A 1 75 ? -3.178 28.953 9.852 1 98.81 75 ASP A O 1
ATOM 620 N N . LEU A 1 76 ? -1.969 27.141 9.453 1 98.75 76 LEU A N 1
ATOM 621 C CA . LEU A 1 76 ? -0.953 27.5 10.438 1 98.75 76 LEU A CA 1
ATOM 622 C C . LEU A 1 76 ? -0.235 28.781 10.031 1 98.75 76 LEU A C 1
ATOM 624 O O . LEU A 1 76 ? -0.041 29.672 10.859 1 98.75 76 LEU A O 1
ATOM 628 N N . GLN A 1 77 ? 0.06 28.719 8.812 1 98.69 77 GLN A N 1
ATOM 629 C CA . GLN A 1 77 ? 0.756 29.906 8.32 1 98.69 77 GLN A CA 1
ATOM 630 C C . GLN A 1 77 ? -0.112 31.156 8.461 1 98.69 77 GLN A C 1
ATOM 632 O O . GLN A 1 77 ? 0.359 32.188 8.93 1 98.69 77 GLN A O 1
ATOM 637 N N . VAL A 1 78 ? -1.332 31.094 8.047 1 98.69 78 VAL A N 1
ATOM 638 C CA . VAL A 1 78 ? -2.26 32.219 8.133 1 98.69 78 VAL A CA 1
ATOM 639 C C . VAL A 1 78 ? -2.436 32.625 9.594 1 98.69 78 VAL A C 1
ATOM 641 O O . VAL A 1 78 ? -2.406 33.812 9.914 1 98.69 78 VAL A O 1
ATOM 644 N N . THR A 1 79 ? -2.533 31.703 10.484 1 98.69 79 THR A N 1
ATOM 645 C CA . THR A 1 79 ? -2.709 31.969 11.906 1 98.69 79 THR A CA 1
ATOM 646 C C . THR A 1 79 ? -1.449 32.594 12.5 1 98.69 79 THR A C 1
ATOM 648 O O . THR A 1 79 ? -1.531 33.5 13.328 1 98.69 79 THR A O 1
ATOM 651 N N . ARG A 1 80 ? -0.323 32.125 12.078 1 98.62 80 ARG A N 1
ATOM 652 C CA . ARG A 1 80 ? 0.943 32.688 12.516 1 98.62 80 ARG A CA 1
ATOM 653 C C . ARG A 1 80 ? 1.072 34.125 12.07 1 98.62 80 ARG A C 1
ATOM 655 O O . ARG A 1 80 ? 1.502 35 12.852 1 98.62 80 ARG A O 1
ATOM 662 N N . ASP A 1 81 ? 0.688 34.344 10.898 1 98.44 81 ASP A N 1
ATOM 663 C CA . ASP A 1 81 ? 0.732 35.688 10.367 1 98.44 81 ASP A CA 1
ATOM 664 C C . ASP A 1 81 ? -0.178 36.625 11.164 1 98.44 81 ASP A C 1
ATOM 666 O O . ASP A 1 81 ? 0.199 37.75 11.461 1 98.44 81 ASP A O 1
ATOM 670 N N . GLU A 1 82 ? -1.363 36.219 11.508 1 98.12 82 GLU A N 1
ATOM 671 C CA . GLU A 1 82 ? -2.299 37 12.305 1 98.12 82 GLU A CA 1
ATOM 672 C C . GLU A 1 82 ? -1.733 37.281 13.695 1 98.12 82 GLU A C 1
ATOM 674 O O . GLU A 1 82 ? -1.789 38.406 14.172 1 98.12 82 GLU A O 1
ATOM 679 N N . ARG A 1 83 ? -1.153 36.281 14.297 1 97.12 83 ARG A N 1
ATOM 680 C CA . ARG A 1 83 ? -0.554 36.406 15.625 1 97.12 83 ARG A CA 1
ATOM 681 C C . ARG A 1 83 ? 0.598 37.406 15.609 1 97.12 83 ARG A C 1
ATOM 683 O O . ARG A 1 83 ? 0.664 38.312 16.469 1 97.12 83 ARG A O 1
ATOM 690 N N . ASP A 1 84 ? 1.417 37.25 14.648 1 96.88 84 ASP A N 1
ATOM 691 C CA . ASP A 1 84 ? 2.586 38.125 14.555 1 96.88 84 ASP A CA 1
ATOM 692 C C . ASP A 1 84 ? 2.174 39.562 14.32 1 96.88 84 ASP A C 1
ATOM 694 O O . ASP A 1 84 ? 2.775 40.5 14.883 1 96.88 84 ASP A O 1
ATOM 698 N N . ALA A 1 85 ? 1.069 39.812 13.578 1 96.75 85 ALA A N 1
ATOM 699 C CA . ALA A 1 85 ? 0.549 41.156 13.344 1 96.75 85 ALA A CA 1
ATOM 700 C C . ALA A 1 85 ? -0.001 41.781 14.633 1 96.75 85 ALA A C 1
ATOM 702 O O . ALA A 1 85 ? 0.221 42.938 14.914 1 96.75 85 ALA A O 1
ATOM 703 N N . LEU A 1 86 ? -0.571 41.031 15.438 1 94.38 86 LEU A N 1
ATOM 704 C CA . LEU A 1 86 ? -1.118 41.469 16.719 1 94.38 86 LEU A CA 1
ATOM 705 C C . LEU A 1 86 ? -0.001 41.812 17.703 1 94.38 86 LEU A C 1
ATOM 707 O O . LEU A 1 86 ? -0.11 42.75 18.469 1 94.38 86 LEU A O 1
ATOM 711 N N . ARG A 1 87 ? 1.128 41.094 17.641 1 94.81 87 ARG A N 1
ATOM 712 C CA . ARG A 1 87 ? 2.273 41.344 18.516 1 94.81 87 ARG A CA 1
ATOM 713 C C . ARG A 1 87 ? 2.969 42.625 18.156 1 94.81 87 ARG A C 1
ATOM 715 O O . ARG A 1 87 ? 3.393 43.375 19.047 1 94.81 87 ARG A O 1
ATOM 722 N N . GLN A 1 88 ? 3.01 42.938 16.922 1 93.94 88 GLN A N 1
ATOM 723 C CA . GLN A 1 88 ? 3.648 44.156 16.453 1 93.94 88 GLN A CA 1
ATOM 724 C C . GLN A 1 88 ? 2.82 45.375 16.812 1 93.94 88 GLN A C 1
ATOM 726 O O . GLN A 1 88 ? 3.367 46.406 17.234 1 93.94 88 GLN A O 1
ATOM 731 N N . ASP A 1 89 ? 1.509 45.344 16.781 1 89.38 89 ASP A N 1
ATOM 732 C CA . ASP A 1 89 ? 0.604 46.438 17.125 1 89.38 89 ASP A CA 1
ATOM 733 C C . ASP A 1 89 ? 0.642 46.75 18.625 1 89.38 89 ASP A C 1
ATOM 735 O O . ASP A 1 89 ? 0.588 47.906 19.031 1 89.38 89 ASP A O 1
ATOM 739 N N . SER A 1 90 ? 0.9 45.781 19.438 1 87.12 90 SER A N 1
ATOM 740 C CA . SER A 1 90 ? 0.936 45.938 20.875 1 87.12 90 SER A CA 1
ATOM 741 C C . SER A 1 90 ? 2.264 46.531 21.328 1 87.12 90 SER A C 1
ATOM 743 O O . SER A 1 90 ? 2.344 47.125 22.406 1 87.12 90 SER A O 1
ATOM 745 N N . SER A 1 91 ? 3.281 46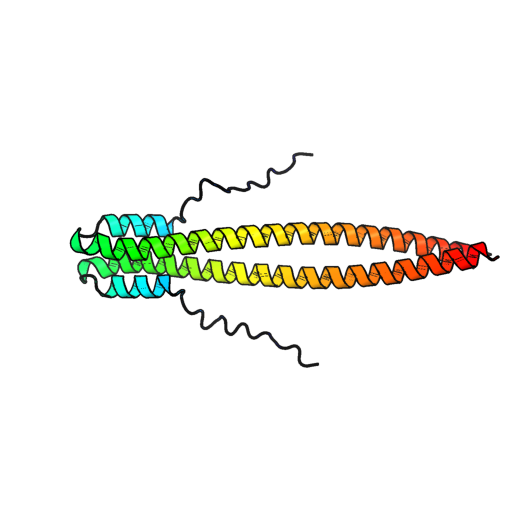.219 20.562 1 86.62 91 SER A N 1
ATOM 746 C CA . SER A 1 91 ? 4.598 46.75 20.922 1 86.62 91 SER A CA 1
ATOM 747 C C . SER A 1 91 ? 4.738 48.219 20.531 1 86.62 91 SER A C 1
ATOM 749 O O . SER A 1 91 ? 5.586 48.938 21.062 1 86.62 91 SER A O 1
ATOM 751 N N . GLU A 1 92 ? 4.027 48.688 19.625 1 82.5 92 GLU A N 1
ATOM 752 C CA . GLU A 1 92 ? 4.062 50.094 19.156 1 82.5 92 GLU A CA 1
ATOM 753 C C . GLU A 1 92 ? 3.162 50.969 20.016 1 82.5 92 GLU A C 1
ATOM 755 O O . GLU A 1 92 ? 3.359 52.188 20.078 1 82.5 92 GLU A O 1
ATOM 760 N N . ASP A 1 93 ? 2.287 50.562 20.828 1 65.31 93 ASP A N 1
ATOM 761 C CA . ASP A 1 93 ? 1.46 51.312 21.75 1 65.31 93 ASP A CA 1
ATOM 762 C C . ASP A 1 93 ? 2.055 51.312 23.156 1 65.31 93 ASP A C 1
ATOM 764 O O . ASP A 1 93 ? 1.959 52.312 23.875 1 65.31 93 ASP A O 1
ATOM 768 N N . MET B 1 1 ? 12.711 5.895 26.984 1 21.59 1 MET B N 1
ATOM 769 C CA . MET B 1 1 ? 11.562 5.793 26.094 1 21.59 1 MET B CA 1
ATOM 770 C C . MET B 1 1 ? 11.93 5.055 24.812 1 21.59 1 MET B C 1
ATOM 772 O O . MET B 1 1 ? 12.711 5.559 24 1 21.59 1 MET B O 1
ATOM 776 N N . THR B 1 2 ? 12.078 3.715 24.938 1 27.89 2 THR B N 1
ATOM 777 C CA . THR B 1 2 ? 12.523 2.588 24.125 1 27.89 2 THR B CA 1
ATOM 778 C C . THR B 1 2 ? 11.703 2.475 22.844 1 27.89 2 THR B C 1
ATOM 780 O O . THR B 1 2 ? 10.484 2.273 22.906 1 27.89 2 THR B O 1
ATOM 783 N N . GLY B 1 3 ? 11.867 3.473 21.922 1 30.05 3 GLY B N 1
ATOM 784 C CA . GLY B 1 3 ? 11.234 3.412 20.625 1 30.05 3 GLY B CA 1
ATOM 785 C C . GLY B 1 3 ? 11.211 2.012 20.031 1 30.05 3 GLY B C 1
ATOM 786 O O . GLY B 1 3 ? 12.234 1.329 20 1 30.05 3 GLY B O 1
ATOM 787 N N . HIS B 1 4 ? 10.094 1.285 20.406 1 33.81 4 HIS B N 1
ATOM 788 C CA . HIS B 1 4 ? 9.844 -0.078 19.938 1 33.81 4 HIS B CA 1
ATOM 789 C C . HIS B 1 4 ? 10.102 -0.214 18.453 1 33.81 4 HIS B C 1
ATOM 791 O O . HIS B 1 4 ? 9.508 0.512 17.641 1 33.81 4 HIS B O 1
ATOM 797 N N . PRO B 1 5 ? 11.383 -0.304 18.078 1 34.41 5 PRO B N 1
ATOM 798 C CA . PRO B 1 5 ? 11.578 -0.714 16.688 1 34.41 5 PRO B CA 1
ATOM 799 C C . PRO B 1 5 ? 10.547 -1.743 16.219 1 34.41 5 PRO B C 1
ATOM 801 O O . PRO B 1 5 ? 10.391 -2.791 16.844 1 34.41 5 PRO B O 1
ATOM 804 N N . ARG B 1 6 ? 9.312 -1.32 16 1 34.19 6 ARG B N 1
ATOM 805 C CA . ARG B 1 6 ? 8.492 -2.367 15.414 1 34.19 6 ARG B CA 1
ATOM 806 C C . ARG B 1 6 ? 9.289 -3.205 14.422 1 34.19 6 ARG B C 1
ATOM 808 O O . ARG B 1 6 ? 9.727 -2.701 13.383 1 34.19 6 ARG B O 1
ATOM 815 N N . LEU B 1 7 ? 10.273 -3.924 14.938 1 35.41 7 LEU B N 1
ATOM 816 C CA . LEU B 1 7 ? 10.914 -5.043 14.258 1 35.41 7 LEU B CA 1
ATOM 817 C C . LEU B 1 7 ? 9.969 -5.684 13.25 1 35.41 7 LEU B C 1
ATOM 819 O O . LEU B 1 7 ? 8.898 -6.176 13.617 1 35.41 7 LEU B O 1
ATOM 823 N N . ASN B 1 8 ? 9.688 -5.094 12.148 1 37.28 8 ASN B N 1
ATOM 824 C CA . ASN B 1 8 ? 9.289 -5.801 10.938 1 37.28 8 ASN B CA 1
ATOM 825 C C . ASN B 1 8 ? 10.023 -7.129 10.797 1 37.28 8 ASN B C 1
ATOM 827 O O . ASN B 1 8 ? 11.188 -7.16 10.383 1 37.28 8 ASN B O 1
ATOM 831 N N . ASP B 1 9 ? 10.219 -7.957 11.695 1 36.78 9 ASP B N 1
ATOM 832 C CA . ASP B 1 9 ? 10.297 -9.414 11.672 1 36.78 9 ASP B CA 1
ATOM 833 C C . ASP B 1 9 ? 9.688 -9.977 10.391 1 36.78 9 ASP B C 1
ATOM 835 O O . ASP B 1 9 ? 9.445 -11.18 10.289 1 36.78 9 ASP B O 1
ATOM 839 N N . LYS B 1 10 ? 9.266 -9.141 9.477 1 43.5 10 LYS B N 1
ATOM 840 C CA . LYS B 1 10 ? 8.719 -9.32 8.133 1 43.5 10 LYS B CA 1
ATOM 841 C C . LYS B 1 10 ? 9.727 -10.023 7.223 1 43.5 10 LYS B C 1
ATOM 843 O O . LYS B 1 10 ? 9.477 -10.195 6.027 1 43.5 10 LYS B O 1
ATOM 848 N N . ASP B 1 11 ? 10.891 -9.945 7.543 1 40.19 11 ASP B N 1
ATOM 849 C CA . ASP B 1 11 ? 11.883 -10.461 6.602 1 40.19 11 ASP B CA 1
ATOM 850 C C . ASP B 1 11 ? 11.68 -11.953 6.359 1 40.19 11 ASP B C 1
ATOM 852 O O . ASP B 1 11 ? 12.234 -12.516 5.41 1 40.19 11 ASP B O 1
ATOM 856 N N . THR B 1 12 ? 11.602 -12.594 7.473 1 48.62 12 THR B N 1
ATOM 857 C CA . THR B 1 12 ? 11.445 -14.008 7.145 1 48.62 12 THR B CA 1
ATOM 858 C C . THR B 1 12 ? 10.219 -14.219 6.266 1 48.62 12 THR B C 1
ATOM 860 O O . THR B 1 12 ? 9.102 -14.367 6.773 1 48.62 12 THR B O 1
ATOM 863 N N . GLU B 1 13 ? 10.031 -13.289 5.316 1 57.34 13 GLU B N 1
ATOM 864 C CA . GLU B 1 13 ? 8.891 -13.016 4.449 1 57.34 13 GLU B CA 1
ATOM 865 C C . GLU B 1 13 ? 8.219 -14.305 3.998 1 57.34 13 GLU B C 1
ATOM 867 O O . GLU B 1 13 ? 8.664 -14.938 3.035 1 57.34 13 GLU B O 1
ATOM 872 N N . GLU B 1 14 ? 7.695 -14.938 4.969 1 76.44 14 GLU B N 1
ATOM 873 C CA . GLU B 1 14 ? 6.906 -16.125 4.664 1 76.44 14 GLU B CA 1
ATOM 874 C C . GLU B 1 14 ? 5.984 -15.891 3.471 1 76.44 14 GLU B C 1
ATOM 876 O O . GLU B 1 14 ? 5.344 -14.844 3.377 1 76.44 14 GLU B O 1
ATOM 881 N N . LEU B 1 15 ? 6.371 -16.719 2.484 1 89.56 15 LEU B N 1
ATOM 882 C CA . LEU B 1 15 ? 5.531 -16.688 1.294 1 89.56 15 LEU B CA 1
ATOM 883 C C . LEU B 1 15 ? 4.062 -16.875 1.663 1 89.56 15 LEU B C 1
ATOM 885 O O . LEU B 1 15 ? 3.736 -17.641 2.574 1 89.56 15 LEU B O 1
ATOM 889 N N . PRO B 1 16 ? 3.27 -16.062 1.068 1 91.88 16 PRO B N 1
ATOM 890 C CA . PRO B 1 16 ? 1.839 -16.312 1.242 1 91.88 16 PRO B CA 1
ATOM 891 C C . PRO B 1 16 ? 1.483 -17.797 1.061 1 91.88 16 PRO B C 1
ATOM 893 O O . PRO B 1 16 ? 2.119 -18.5 0.267 1 91.88 16 PRO B O 1
ATOM 896 N N . ARG B 1 17 ? 0.511 -18.141 1.749 1 93.31 17 ARG B N 1
ATOM 897 C CA . ARG B 1 17 ? 0.119 -19.547 1.777 1 93.31 17 ARG B CA 1
ATOM 898 C C . ARG B 1 17 ? -0.209 -20.047 0.376 1 93.31 17 ARG B C 1
ATOM 900 O O . ARG B 1 17 ? 0.107 -21.188 0.033 1 93.31 17 ARG B O 1
ATOM 907 N N . GLU B 1 18 ? -0.897 -19.203 -0.367 1 95.25 18 GLU B N 1
ATOM 908 C CA . GLU B 1 18 ? -1.308 -19.609 -1.708 1 95.25 18 GLU B CA 1
ATOM 909 C C . GLU B 1 18 ? -0.098 -19.906 -2.59 1 95.25 18 GLU B C 1
ATOM 911 O O . GLU B 1 18 ? -0.161 -20.766 -3.469 1 95.25 18 GLU B O 1
ATOM 916 N N . LEU B 1 19 ? 0.976 -19.297 -2.383 1 97 19 LEU B N 1
ATOM 917 C CA . LEU B 1 19 ? 2.184 -19.531 -3.168 1 97 19 LEU B CA 1
ATOM 918 C C . LEU B 1 19 ? 2.912 -20.781 -2.689 1 97 19 LEU B C 1
ATOM 920 O O . LEU B 1 19 ? 3.494 -21.5 -3.494 1 97 19 LEU B O 1
ATOM 924 N N . LEU B 1 20 ? 2.828 -20.984 -1.419 1 96.25 20 LEU B N 1
ATOM 925 C CA . LEU B 1 20 ? 3.385 -22.219 -0.882 1 96.25 20 LEU B CA 1
ATOM 926 C C . LEU B 1 20 ? 2.656 -23.438 -1.446 1 96.25 20 LEU B C 1
ATOM 928 O O . LEU B 1 20 ? 3.289 -24.406 -1.868 1 96.25 20 LEU B O 1
ATOM 932 N N . GLU B 1 21 ? 1.395 -23.312 -1.452 1 96.31 21 GLU B N 1
ATOM 933 C CA . GLU B 1 21 ? 0.572 -24.391 -1.979 1 96.31 21 GLU B CA 1
ATOM 934 C C . GLU B 1 21 ? 0.848 -24.625 -3.463 1 96.31 21 GLU B C 1
ATOM 936 O O . GLU B 1 21 ? 0.985 -25.766 -3.904 1 96.31 21 GLU B O 1
ATOM 941 N N . LEU B 1 22 ? 0.941 -23.578 -4.176 1 97.25 22 LEU B N 1
ATOM 942 C CA . LEU B 1 22 ? 1.258 -23.688 -5.594 1 97.25 22 LEU B CA 1
ATOM 943 C C . LEU B 1 22 ? 2.611 -24.359 -5.797 1 97.25 22 LEU B C 1
ATOM 945 O O . LEU B 1 22 ? 2.752 -25.234 -6.652 1 97.25 22 LEU B O 1
ATOM 949 N N . GLY B 1 23 ? 3.578 -23.938 -5.066 1 96.75 23 GLY B N 1
ATOM 950 C CA . GLY B 1 23 ? 4.891 -24.562 -5.129 1 96.75 23 GLY B CA 1
ATOM 951 C C . GLY B 1 23 ? 4.859 -26.047 -4.859 1 96.75 23 GLY B C 1
ATOM 952 O O . GLY B 1 23 ? 5.527 -26.828 -5.547 1 96.75 23 GLY B O 1
ATOM 953 N N . ARG B 1 24 ? 4.074 -26.453 -3.881 1 96.5 24 ARG B N 1
ATOM 954 C CA . ARG B 1 24 ? 3.926 -27.859 -3.553 1 96.5 24 ARG B CA 1
ATOM 955 C C . ARG B 1 24 ? 3.309 -28.641 -4.715 1 96.5 24 ARG B C 1
ATOM 957 O O . ARG B 1 24 ? 3.748 -29.734 -5.035 1 96.5 24 ARG B O 1
ATOM 964 N N . GLN B 1 25 ? 2.33 -28.031 -5.336 1 95.94 25 GLN B N 1
ATOM 965 C CA . GLN B 1 25 ? 1.673 -28.688 -6.465 1 95.94 25 GLN B CA 1
ATOM 966 C C . GLN B 1 25 ? 2.629 -28.844 -7.645 1 95.94 25 GLN B C 1
ATOM 968 O O . GLN B 1 25 ? 2.621 -29.875 -8.328 1 95.94 25 GLN B O 1
ATOM 973 N N . ILE B 1 26 ? 3.461 -27.844 -7.855 1 97.25 26 ILE B N 1
ATOM 974 C CA . ILE B 1 26 ? 4.434 -27.891 -8.938 1 97.25 26 ILE B CA 1
ATOM 975 C C . ILE B 1 26 ? 5.461 -29 -8.664 1 97.25 26 ILE B C 1
ATOM 977 O O . ILE B 1 26 ? 5.871 -29.719 -9.578 1 97.25 26 ILE B O 1
ATOM 981 N N . ALA B 1 27 ? 5.793 -29.172 -7.422 1 96.12 27 ALA B N 1
ATOM 982 C CA . ALA B 1 27 ? 6.762 -30.188 -7.023 1 96.12 27 ALA B CA 1
ATOM 983 C C . ALA B 1 27 ? 6.211 -31.594 -7.254 1 96.12 27 ALA B C 1
ATOM 985 O O . ALA B 1 27 ? 6.973 -32.562 -7.352 1 96.12 27 ALA B O 1
ATOM 986 N N . ASN B 1 28 ? 4.875 -31.734 -7.367 1 94.25 28 ASN B N 1
ATOM 987 C CA . ASN B 1 28 ? 4.223 -33.031 -7.562 1 94.25 28 ASN B CA 1
ATOM 988 C C . ASN B 1 28 ? 4.012 -33.312 -9.047 1 94.25 28 ASN B C 1
ATOM 990 O O . ASN B 1 28 ? 3.547 -34.406 -9.398 1 94.25 28 ASN B O 1
ATOM 994 N N . LEU B 1 29 ? 4.371 -32.406 -9.852 1 95.56 29 LEU B N 1
ATOM 995 C CA . LEU B 1 29 ? 4.27 -32.625 -11.289 1 95.56 29 LEU B CA 1
ATOM 996 C C . LEU B 1 29 ? 5.383 -33.562 -11.773 1 95.56 29 LEU B C 1
ATOM 998 O O . LEU B 1 29 ? 6.434 -33.656 -11.133 1 95.56 29 LEU B O 1
ATOM 1002 N N . PRO B 1 30 ? 5.137 -34.219 -12.875 1 95.25 30 PRO B N 1
ATOM 1003 C CA . PRO B 1 30 ? 6.25 -34.938 -13.508 1 95.25 30 PRO B CA 1
ATOM 1004 C C . PRO B 1 30 ? 7.438 -34.031 -13.812 1 95.25 30 PRO B C 1
ATOM 1006 O O . PRO B 1 30 ? 7.254 -32.844 -14.102 1 95.25 30 PRO B O 1
ATOM 1009 N N . SER B 1 31 ? 8.578 -34.562 -13.781 1 95.25 31 SER B N 1
ATOM 1010 C CA . SER B 1 31 ? 9.836 -33.844 -13.891 1 95.25 31 SER B CA 1
ATOM 1011 C C . SER B 1 31 ? 9.883 -33 -15.172 1 95.25 31 SER B C 1
ATOM 1013 O O . SER B 1 31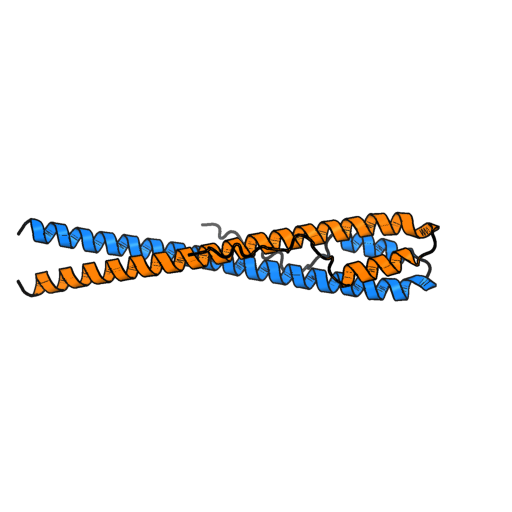 ? 10.445 -31.922 -15.195 1 95.25 31 SER B O 1
ATOM 1015 N N . GLU B 1 32 ? 9.203 -33.5 -16.219 1 94.94 32 GLU B N 1
ATOM 1016 C CA . GLU B 1 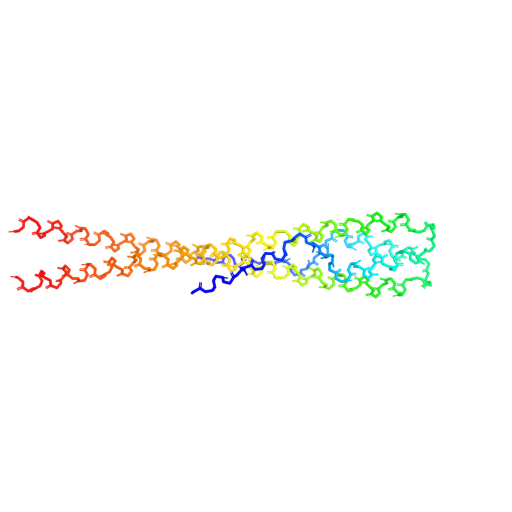32 ? 9.234 -32.875 -17.531 1 94.94 32 GLU B CA 1
ATOM 1017 C C . GLU B 1 32 ? 8.57 -31.5 -17.484 1 94.94 32 GLU B C 1
ATOM 1019 O O . GLU B 1 32 ? 8.875 -30.625 -18.312 1 94.94 32 GLU B O 1
ATOM 1024 N N . TYR B 1 33 ? 7.746 -31.312 -16.531 1 94.94 33 TYR B N 1
ATOM 1025 C CA . TYR B 1 33 ? 6.992 -30.062 -16.469 1 94.94 33 TYR B CA 1
ATOM 1026 C C . TYR B 1 33 ? 7.527 -29.156 -15.359 1 94.94 33 TYR B C 1
ATOM 1028 O O . TYR B 1 33 ? 7.219 -27.969 -15.32 1 94.94 33 TYR B O 1
ATOM 1036 N N . GLN B 1 34 ? 8.305 -29.703 -14.469 1 95 34 GLN B N 1
ATOM 1037 C CA . GLN B 1 34 ? 8.703 -28.984 -13.258 1 95 34 GLN B CA 1
ATOM 1038 C C . GLN B 1 34 ? 9.617 -27.812 -13.586 1 95 34 GLN B C 1
ATOM 1040 O O . GLN B 1 34 ? 9.5 -26.734 -12.977 1 95 34 GLN B O 1
ATOM 1045 N N . ALA B 1 35 ? 10.43 -28 -14.531 1 93.81 35 ALA B N 1
ATOM 1046 C CA . ALA B 1 35 ? 11.398 -26.953 -14.844 1 93.81 35 ALA B CA 1
ATOM 1047 C C . ALA B 1 35 ? 10.695 -25.703 -15.367 1 93.81 35 ALA B C 1
ATOM 1049 O O . ALA B 1 35 ? 10.922 -24.594 -14.867 1 93.81 35 ALA B O 1
ATOM 1050 N N . ASP B 1 36 ? 9.82 -25.875 -16.328 1 93.56 36 ASP B N 1
ATOM 1051 C CA . ASP B 1 36 ? 9.117 -24.734 -16.922 1 93.56 36 ASP B CA 1
ATOM 1052 C C . ASP B 1 36 ? 8.164 -24.094 -15.93 1 93.56 36 ASP B C 1
ATOM 1054 O O . ASP B 1 36 ? 8.133 -22.859 -15.805 1 93.56 36 ASP B O 1
ATOM 1058 N N . MET B 1 37 ? 7.48 -24.891 -15.211 1 96.19 37 MET B N 1
ATOM 1059 C CA . MET B 1 37 ? 6.562 -24.375 -14.203 1 96.19 37 MET B CA 1
ATOM 1060 C C . MET B 1 37 ? 7.324 -23.672 -13.086 1 96.19 37 MET B C 1
ATOM 1062 O O . MET B 1 37 ? 6.855 -22.656 -12.562 1 96.19 37 MET B O 1
ATOM 1066 N N . GLY B 1 38 ? 8.414 -24.25 -12.797 1 96.88 38 GLY B N 1
ATOM 1067 C CA . GLY B 1 38 ? 9.242 -23.656 -11.758 1 96.88 38 GLY B CA 1
ATOM 1068 C C . GLY B 1 38 ? 9.719 -22.266 -12.102 1 96.88 38 GLY B C 1
ATOM 1069 O O . GLY B 1 38 ? 9.727 -21.375 -11.242 1 96.88 38 GLY B O 1
ATOM 1070 N N . ARG B 1 39 ? 10.055 -22.031 -13.289 1 96.75 39 ARG B N 1
ATOM 1071 C CA . ARG B 1 39 ? 10.531 -20.734 -13.758 1 96.75 39 ARG B CA 1
ATOM 1072 C C . ARG B 1 39 ? 9.453 -19.672 -13.609 1 96.75 39 ARG B C 1
ATOM 1074 O O . ARG B 1 39 ? 9.711 -18.578 -13.086 1 96.75 39 ARG B O 1
ATOM 1081 N N . VAL B 1 40 ? 8.312 -20.016 -14.062 1 96.69 40 VAL B N 1
ATOM 1082 C CA . VAL B 1 40 ? 7.211 -19.062 -14.023 1 96.69 40 VAL B CA 1
ATOM 1083 C C . VAL B 1 40 ? 6.777 -18.828 -12.578 1 96.69 40 VAL B C 1
ATOM 1085 O O . VAL B 1 40 ? 6.461 -17.703 -12.188 1 96.69 40 VAL B O 1
ATOM 1088 N N . TYR B 1 41 ? 6.836 -19.938 -11.844 1 97.56 41 TYR B N 1
ATOM 1089 C CA . TYR B 1 41 ? 6.52 -19.844 -10.422 1 97.56 41 TYR B CA 1
ATOM 1090 C C . TYR B 1 41 ? 7.465 -18.875 -9.719 1 97.56 41 TYR B C 1
ATOM 1092 O O . TYR B 1 41 ? 7.023 -18.047 -8.922 1 97.56 41 TYR B O 1
ATOM 1100 N N . ASP B 1 42 ? 8.641 -18.969 -9.953 1 97.19 42 ASP B N 1
ATOM 1101 C CA . ASP B 1 42 ? 9.633 -18.094 -9.336 1 97.19 42 ASP B CA 1
ATOM 1102 C C . ASP B 1 42 ? 9.344 -16.625 -9.633 1 97.19 42 ASP B C 1
ATOM 1104 O O . ASP B 1 42 ? 9.516 -15.773 -8.766 1 97.19 42 ASP B O 1
ATOM 1108 N N . GLN B 1 43 ? 8.883 -16.375 -10.828 1 97.12 43 GLN B N 1
ATOM 1109 C CA . GLN B 1 43 ? 8.531 -15.008 -11.195 1 97.12 43 GLN B CA 1
ATOM 1110 C C . GLN B 1 43 ? 7.344 -14.5 -10.375 1 97.12 43 GLN B C 1
ATOM 1112 O O . GLN B 1 43 ? 7.32 -13.344 -9.961 1 97.12 43 GLN B O 1
ATOM 1117 N N . VAL B 1 44 ? 6.441 -15.344 -10.234 1 97.38 44 VAL B N 1
ATOM 1118 C CA . VAL B 1 44 ? 5.27 -14.984 -9.445 1 97.38 44 VAL B CA 1
ATOM 1119 C C . VAL B 1 44 ? 5.684 -14.68 -8.008 1 97.38 44 VAL B C 1
ATOM 1121 O O . VAL B 1 44 ? 5.25 -13.688 -7.426 1 97.38 44 VAL B O 1
ATOM 1124 N N . VAL B 1 45 ? 6.504 -15.5 -7.492 1 96.75 45 VAL B N 1
ATOM 1125 C CA . VAL B 1 45 ? 6.977 -15.344 -6.121 1 96.75 45 VAL B CA 1
ATOM 1126 C C . VAL B 1 45 ? 7.734 -14.023 -5.98 1 96.75 45 VAL B C 1
ATOM 1128 O O . VAL B 1 45 ? 7.488 -13.25 -5.051 1 96.75 45 VAL B O 1
ATOM 1131 N N . ASP B 1 46 ? 8.57 -13.758 -6.871 1 96.38 46 ASP B N 1
ATOM 1132 C CA . ASP B 1 46 ? 9.352 -12.531 -6.836 1 96.38 46 ASP B CA 1
ATOM 1133 C C . ASP B 1 46 ? 8.453 -11.297 -6.883 1 96.38 46 ASP B C 1
ATOM 1135 O O . ASP B 1 46 ? 8.688 -10.328 -6.164 1 96.38 46 ASP B O 1
ATOM 1139 N N . SER B 1 47 ? 7.527 -11.43 -7.75 1 95.44 47 SER B N 1
ATOM 1140 C CA . SER B 1 47 ? 6.598 -10.312 -7.887 1 95.44 47 SER B CA 1
ATOM 1141 C C . SER B 1 47 ? 5.793 -10.109 -6.605 1 95.44 47 SER B C 1
ATOM 1143 O O . SER B 1 47 ? 5.574 -8.977 -6.18 1 95.44 47 SER B O 1
ATOM 1145 N N . ALA B 1 48 ? 5.406 -1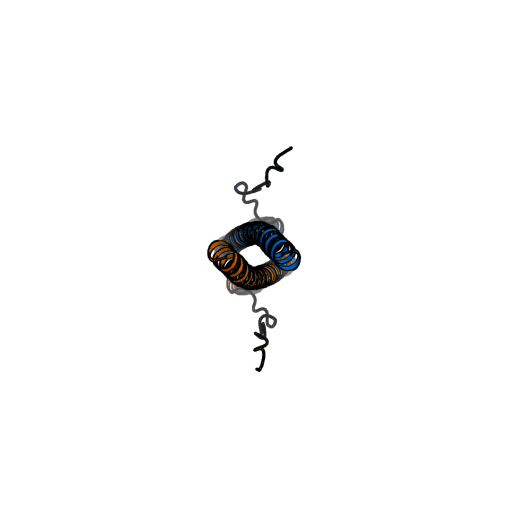1.164 -6.055 1 94.25 48 ALA B N 1
ATOM 1146 C CA . ALA B 1 48 ? 4.645 -11.086 -4.809 1 94.25 48 ALA B CA 1
ATOM 1147 C C . ALA B 1 48 ? 5.48 -10.461 -3.693 1 94.25 48 ALA B C 1
ATOM 1149 O O . ALA B 1 48 ? 4.984 -9.625 -2.932 1 94.25 48 ALA B O 1
ATOM 1150 N N . ARG B 1 49 ? 6.664 -10.812 -3.604 1 94.56 49 ARG B N 1
ATOM 1151 C CA . ARG B 1 49 ? 7.562 -10.258 -2.598 1 94.56 49 ARG B CA 1
ATOM 1152 C C . ARG B 1 49 ? 7.754 -8.758 -2.799 1 94.56 49 ARG B C 1
ATOM 1154 O O . ARG B 1 49 ? 7.738 -7.988 -1.835 1 94.56 49 ARG B O 1
ATOM 1161 N N . ARG B 1 50 ? 7.91 -8.43 -3.957 1 95.75 50 ARG B N 1
ATOM 1162 C CA . ARG B 1 50 ? 8.07 -7.02 -4.277 1 95.75 50 ARG B CA 1
ATOM 1163 C C . ARG B 1 50 ? 6.836 -6.223 -3.877 1 95.75 50 ARG B C 1
ATOM 1165 O O . ARG B 1 50 ? 6.949 -5.152 -3.275 1 95.75 50 ARG B O 1
ATOM 1172 N N . ARG B 1 51 ? 5.703 -6.664 -4.145 1 94.38 51 ARG B N 1
ATOM 1173 C CA . ARG B 1 51 ? 4.457 -5.984 -3.816 1 94.38 51 ARG B CA 1
ATOM 1174 C C . ARG B 1 51 ? 4.277 -5.863 -2.307 1 94.38 51 ARG B C 1
ATOM 1176 O O . ARG B 1 51 ? 3.822 -4.832 -1.81 1 94.38 51 ARG B O 1
ATOM 1183 N N . ARG B 1 52 ? 4.629 -6.887 -1.689 1 94.25 52 ARG B N 1
ATOM 1184 C CA . ARG B 1 52 ? 4.574 -6.844 -0.232 1 94.25 52 ARG B CA 1
ATOM 1185 C C . ARG B 1 52 ? 5.508 -5.77 0.32 1 94.25 52 ARG B C 1
ATOM 1187 O O . ARG B 1 52 ? 5.141 -5.035 1.24 1 94.25 52 ARG B O 1
ATOM 1194 N N . ARG B 1 53 ? 6.633 -5.715 -0.238 1 95.94 53 ARG B N 1
ATOM 1195 C CA . ARG B 1 53 ? 7.586 -4.695 0.187 1 95.94 53 ARG B CA 1
ATOM 1196 C C . ARG B 1 53 ? 7.047 -3.295 -0.085 1 95.94 53 ARG B C 1
ATOM 1198 O O . ARG B 1 53 ? 7.133 -2.414 0.772 1 95.94 53 ARG B O 1
ATOM 1205 N N . ILE B 1 54 ? 6.5 -3.137 -1.168 1 97.44 54 ILE B N 1
ATOM 1206 C CA . ILE B 1 54 ? 5.941 -1.844 -1.55 1 97.44 54 ILE B CA 1
ATOM 1207 C C . ILE B 1 54 ? 4.812 -1.469 -0.593 1 97.44 54 ILE B C 1
ATOM 1209 O O . ILE B 1 54 ? 4.738 -0.331 -0.124 1 97.44 54 ILE B O 1
ATOM 1213 N N . LEU B 1 55 ? 3.982 -2.346 -0.4 1 96.88 55 LEU B N 1
ATOM 1214 C CA . LEU B 1 55 ? 2.871 -2.086 0.509 1 96.88 55 LEU B CA 1
ATOM 1215 C C . LEU B 1 55 ? 3.381 -1.655 1.88 1 96.88 55 LEU B C 1
ATOM 1217 O O . LEU B 1 55 ? 2.865 -0.701 2.467 1 96.88 55 LEU B O 1
ATOM 1221 N N . SER B 1 56 ? 4.336 -2.371 2.367 1 96.38 56 SER B N 1
ATOM 1222 C CA . SER B 1 56 ? 4.918 -2.037 3.664 1 96.38 56 SER B CA 1
ATOM 1223 C C . SER B 1 56 ? 5.477 -0.617 3.67 1 96.38 56 SER B C 1
ATOM 1225 O O . SER B 1 56 ? 5.27 0.132 4.629 1 96.38 56 SER B O 1
ATOM 1227 N N . LEU B 1 57 ? 6.121 -0.225 2.664 1 97.5 57 LEU B N 1
ATOM 1228 C CA . LEU B 1 57 ? 6.723 1.099 2.547 1 97.5 57 LEU B CA 1
ATOM 1229 C C . LEU B 1 57 ? 5.648 2.184 2.539 1 97.5 57 LEU B C 1
ATOM 1231 O O . LEU B 1 57 ? 5.789 3.203 3.217 1 97.5 57 LEU B O 1
ATOM 1235 N N . VAL B 1 58 ? 4.625 1.882 1.834 1 98 58 VAL B N 1
ATOM 1236 C CA . VAL B 1 58 ? 3.555 2.865 1.721 1 98 58 VAL B CA 1
ATOM 1237 C C . VAL B 1 58 ? 2.83 2.996 3.059 1 98 58 VAL B C 1
ATOM 1239 O O . VAL B 1 58 ? 2.471 4.102 3.471 1 98 58 VAL B O 1
ATOM 1242 N N . GLN B 1 59 ? 2.648 1.93 3.67 1 98.12 59 GLN B N 1
ATOM 1243 C CA . GLN B 1 59 ? 2.018 1.947 4.984 1 98.12 59 GLN B CA 1
ATOM 1244 C C . GLN B 1 59 ? 2.865 2.719 5.992 1 98.12 59 GLN B C 1
ATOM 1246 O O . GLN B 1 59 ? 2.332 3.443 6.836 1 98.12 59 GLN B O 1
ATOM 1251 N N . GLU B 1 60 ? 4.125 2.574 5.945 1 97.56 60 GLU B N 1
ATOM 1252 C CA . GLU B 1 60 ? 5.023 3.346 6.797 1 97.56 60 GLU B CA 1
ATOM 1253 C C . GLU B 1 60 ? 4.918 4.84 6.504 1 97.56 60 GLU B C 1
ATOM 1255 O O . GLU B 1 60 ? 4.867 5.656 7.426 1 97.56 60 GLU B O 1
ATOM 1260 N N . ALA B 1 61 ? 4.918 5.074 5.254 1 98 61 ALA B N 1
ATOM 1261 C CA . ALA B 1 61 ? 4.746 6.465 4.84 1 98 61 ALA B CA 1
ATOM 1262 C C . ALA B 1 61 ? 3.439 7.039 5.387 1 98 61 ALA B C 1
ATOM 1264 O O . ALA B 1 61 ? 3.408 8.172 5.875 1 98 61 ALA B O 1
ATOM 1265 N N . LEU B 1 62 ? 2.338 6.328 5.324 1 98 62 LEU B N 1
ATOM 1266 C CA . LEU B 1 62 ? 1.037 6.73 5.848 1 98 62 LEU B CA 1
ATOM 1267 C C . LEU B 1 62 ? 1.122 7.027 7.344 1 98 62 LEU B C 1
ATOM 1269 O O . LEU B 1 62 ? 0.582 8.031 7.812 1 98 62 LEU B O 1
ATOM 1273 N N . SER B 1 63 ? 1.823 6.211 7.992 1 98.06 63 SER B N 1
ATOM 1274 C CA . SER B 1 63 ? 2.002 6.398 9.43 1 98.06 63 SER B CA 1
ATOM 1275 C C . SER B 1 63 ? 2.754 7.691 9.727 1 98.06 63 SER B C 1
ATOM 1277 O O . SER B 1 63 ? 2.373 8.445 10.625 1 98.06 63 SER B O 1
ATOM 1279 N N . GLN B 1 64 ? 3.723 7.91 9.031 1 98 64 GLN B N 1
ATOM 1280 C CA . GLN B 1 64 ? 4.527 9.117 9.188 1 98 64 GLN B CA 1
ATOM 1281 C C . GLN B 1 64 ? 3.703 10.367 8.914 1 98 64 GLN B C 1
ATOM 1283 O O . GLN B 1 64 ? 3.797 11.352 9.656 1 98 64 GLN B O 1
ATOM 1288 N N . LEU B 1 65 ? 2.918 10.25 7.922 1 98.12 65 LEU B N 1
ATOM 1289 C CA . LEU B 1 65 ? 2.096 11.398 7.57 1 98.12 65 LEU B CA 1
ATOM 1290 C C . LEU B 1 65 ? 1.056 11.68 8.648 1 98.12 65 LEU B C 1
ATOM 1292 O O . LEU B 1 65 ? 0.758 12.836 8.953 1 98.12 65 LEU B O 1
ATOM 1296 N N . ARG B 1 66 ? 0.581 10.633 9.164 1 98 66 ARG B N 1
ATOM 1297 C CA . ARG B 1 66 ? -0.37 10.789 10.258 1 98 66 ARG B CA 1
ATOM 1298 C C . ARG B 1 66 ? 0.277 11.484 11.445 1 98 66 ARG B C 1
ATOM 1300 O O . ARG B 1 66 ? -0.349 12.328 12.094 1 98 66 ARG B O 1
ATOM 1307 N N . LEU B 1 67 ? 1.447 11.188 11.781 1 98.19 67 LEU B N 1
ATOM 1308 C CA . LEU B 1 67 ? 2.182 11.844 12.859 1 98.19 67 LEU B CA 1
ATOM 1309 C C . LEU B 1 67 ? 2.406 13.32 12.539 1 98.19 67 LEU B C 1
ATOM 1311 O O . LEU B 1 67 ? 2.221 14.18 13.398 1 98.19 67 LEU B O 1
ATOM 1315 N N . ASP B 1 68 ? 2.811 13.562 11.32 1 98.31 68 ASP B N 1
ATOM 1316 C CA . ASP B 1 68 ? 3.01 14.938 10.875 1 98.31 68 ASP B CA 1
ATOM 1317 C C . ASP B 1 68 ? 1.741 15.766 11.07 1 98.31 68 ASP B C 1
ATOM 1319 O O . ASP B 1 68 ? 1.802 16.906 11.547 1 98.31 68 ASP B O 1
ATOM 1323 N N . ILE B 1 69 ? 0.615 15.164 10.688 1 98.69 69 ILE B N 1
ATOM 1324 C CA . ILE B 1 69 ? -0.672 15.836 10.828 1 98.69 69 ILE B CA 1
ATOM 1325 C C . ILE B 1 69 ? -0.934 16.141 12.297 1 98.69 69 ILE B C 1
ATOM 1327 O O . ILE B 1 69 ? -1.362 17.25 12.641 1 98.69 69 ILE B O 1
ATOM 1331 N N . LYS B 1 70 ? -0.646 15.25 13.125 1 98.5 70 LYS B N 1
ATOM 1332 C CA . LYS B 1 70 ? -0.855 15.438 14.555 1 98.5 70 LYS B CA 1
ATOM 1333 C C . LYS B 1 70 ? -0.025 16.609 15.086 1 98.5 70 LYS B C 1
ATOM 1335 O O . LYS B 1 70 ? -0.527 17.438 15.844 1 98.5 70 LYS B O 1
ATOM 1340 N N . TYR B 1 71 ? 1.164 16.688 14.648 1 98.69 71 TYR B N 1
ATOM 1341 C CA . TYR B 1 71 ? 2.047 17.766 15.07 1 98.69 71 TYR B CA 1
ATOM 1342 C C . TYR B 1 71 ? 1.562 19.109 14.539 1 98.69 71 TYR B C 1
ATOM 1344 O O . TYR B 1 71 ? 1.568 20.109 15.258 1 98.69 71 TYR B O 1
ATOM 1352 N N . LEU B 1 72 ? 1.119 19.078 13.344 1 98.81 72 LEU B N 1
ATOM 1353 C CA . LEU B 1 72 ? 0.622 20.312 12.742 1 98.81 72 LEU B CA 1
ATOM 1354 C C . LEU B 1 72 ? -0.658 20.766 13.43 1 98.81 72 LEU B C 1
ATOM 1356 O O . LEU B 1 72 ? -0.854 21.969 13.648 1 98.81 72 LEU B O 1
ATOM 1360 N N . MET B 1 73 ? -1.435 19.875 13.742 1 98.75 73 MET B N 1
ATOM 1361 C CA . MET B 1 73 ? -2.664 20.188 14.469 1 98.75 73 MET B CA 1
ATOM 1362 C C . MET B 1 73 ? -2.354 20.797 15.828 1 98.75 73 MET B C 1
ATOM 1364 O O . MET B 1 73 ? -3.004 21.766 16.234 1 98.75 73 MET B O 1
ATOM 1368 N N . PHE B 1 74 ? -1.413 20.297 16.453 1 98.75 74 PHE B N 1
ATOM 1369 C CA . PHE B 1 74 ? -0.977 20.828 17.734 1 98.75 74 PHE B CA 1
ATOM 1370 C C . PHE B 1 74 ? -0.426 22.25 17.578 1 98.75 74 PHE B C 1
ATOM 1372 O O . PHE B 1 74 ? -0.816 23.156 18.312 1 98.75 74 PHE B O 1
ATOM 1379 N N . ASP B 1 75 ? 0.441 22.422 16.641 1 98.81 75 ASP B N 1
ATOM 1380 C CA . ASP B 1 75 ? 1.016 23.734 16.375 1 98.81 75 ASP B CA 1
ATOM 1381 C C . ASP B 1 75 ? -0.075 24.75 16.062 1 98.81 75 ASP B C 1
ATOM 1383 O O . ASP B 1 75 ? -0.023 25.891 16.531 1 98.81 75 ASP B O 1
ATOM 1387 N N . LEU B 1 76 ? -1.022 24.344 15.305 1 98.69 76 LEU B N 1
ATOM 1388 C CA . LEU B 1 76 ? -2.115 25.234 14.93 1 98.69 76 LEU B CA 1
ATOM 1389 C C . LEU B 1 76 ? -2.939 25.625 16.156 1 98.69 76 LEU B C 1
ATOM 1391 O O . LEU B 1 76 ? -3.264 26.797 16.344 1 98.69 76 LEU B O 1
ATOM 1395 N N . GLN B 1 77 ? -3.162 24.625 16.844 1 98.69 77 GLN B N 1
ATOM 1396 C CA . GLN B 1 77 ? -3.947 24.891 18.047 1 98.69 77 GLN B CA 1
ATOM 1397 C C . GLN B 1 77 ? -3.219 25.844 18.984 1 98.69 77 GLN B C 1
ATOM 1399 O O . GLN B 1 77 ? -3.812 26.797 19.484 1 98.69 77 GLN B O 1
ATOM 1404 N N . VAL B 1 78 ? -1.974 25.594 19.234 1 98.69 78 VAL B N 1
ATOM 1405 C CA . VAL B 1 78 ? -1.17 26.453 20.109 1 98.69 78 VAL B CA 1
ATOM 1406 C C . VAL B 1 78 ? -1.109 27.859 19.547 1 98.69 78 VAL B C 1
ATOM 1408 O O . VAL B 1 78 ? -1.272 28.844 20.281 1 98.69 78 VAL B O 1
ATOM 1411 N N . THR B 1 79 ? -0.968 28.016 18.281 1 98.69 79 THR B N 1
ATOM 1412 C CA . THR B 1 79 ? -0.892 29.312 17.625 1 98.69 79 THR B CA 1
ATOM 1413 C C . THR B 1 79 ? -2.234 30.031 17.688 1 98.69 79 THR B C 1
ATOM 1415 O O . THR B 1 79 ? -2.283 31.234 17.891 1 98.69 79 THR B O 1
ATOM 1418 N N . ARG B 1 80 ? -3.289 29.266 17.531 1 98.62 80 ARG B N 1
ATOM 1419 C CA . ARG B 1 80 ? -4.625 29.844 17.641 1 98.62 80 ARG B CA 1
ATOM 1420 C C . ARG B 1 80 ? -4.879 30.375 19.047 1 98.62 80 ARG B C 1
ATOM 1422 O O . ARG B 1 80 ? -5.426 31.453 19.219 1 98.62 80 ARG B O 1
ATOM 1429 N N . ASP B 1 81 ? -4.461 29.625 19.953 1 98.44 81 ASP B N 1
ATOM 1430 C CA . ASP B 1 81 ? -4.613 30.031 21.344 1 98.44 81 ASP B CA 1
ATOM 1431 C C . ASP B 1 81 ? -3.838 31.312 21.641 1 98.44 81 ASP B C 1
ATOM 1433 O O . ASP B 1 81 ? -4.34 32.188 22.328 1 98.44 81 ASP B O 1
ATOM 1437 N N . GLU B 1 82 ? -2.639 31.438 21.141 1 98.12 82 GLU B N 1
ATOM 1438 C CA . GLU B 1 82 ? -1.823 32.625 21.312 1 98.12 82 GLU B CA 1
ATOM 1439 C C . GLU B 1 82 ? -2.479 33.844 20.656 1 98.12 82 GLU B C 1
ATOM 1441 O O . GLU B 1 82 ? -2.557 34.906 21.25 1 98.12 82 GLU B O 1
ATOM 1446 N N . ARG B 1 83 ? -2.977 33.656 19.469 1 97.06 83 ARG B N 1
ATOM 1447 C CA . ARG B 1 83 ? -3.648 34.719 18.719 1 97.06 83 ARG B CA 1
ATOM 1448 C C . ARG B 1 83 ? -4.891 35.188 19.453 1 97.06 83 ARG B C 1
ATOM 1450 O O . ARG B 1 83 ? -5.09 36.406 19.625 1 97.06 83 ARG B O 1
ATOM 1457 N N . ASP B 1 84 ? -5.648 34.281 19.891 1 96.88 84 ASP B N 1
ATOM 1458 C CA . ASP B 1 84 ? -6.895 34.625 20.578 1 96.88 84 ASP B CA 1
ATOM 1459 C C . ASP B 1 84 ? -6.617 35.344 21.891 1 96.88 84 ASP B C 1
ATOM 1461 O O . ASP B 1 84 ? -7.332 36.312 22.234 1 96.88 84 ASP B O 1
ATOM 1465 N N . ALA B 1 85 ? -5.504 35.031 22.562 1 96.75 85 ALA B N 1
ATOM 1466 C CA . ALA B 1 85 ? -5.105 35.719 23.797 1 96.75 85 ALA B CA 1
ATOM 1467 C C . ALA B 1 85 ? -4.684 37.156 23.5 1 96.75 85 ALA B C 1
ATOM 1469 O O . ALA B 1 85 ? -5.035 38.062 24.25 1 96.75 85 ALA B O 1
ATOM 1470 N N . LEU B 1 86 ? -4.078 37.375 22.469 1 94.44 86 LEU B N 1
ATOM 1471 C CA . LEU B 1 86 ? -3.641 38.719 22.062 1 94.44 86 LEU B CA 1
ATOM 1472 C C . LEU B 1 86 ? -4.832 39.594 21.656 1 94.44 86 LEU B C 1
ATOM 1474 O O . LEU B 1 86 ? -4.855 40.781 21.938 1 94.44 86 LEU B O 1
ATOM 1478 N N . ARG B 1 87 ? -5.879 39 21.062 1 94.94 87 ARG B N 1
ATOM 1479 C CA . ARG B 1 87 ? -7.082 39.719 20.656 1 94.94 87 ARG B CA 1
ATOM 1480 C C . ARG B 1 87 ? -7.887 40.156 21.875 1 94.94 87 ARG B C 1
ATOM 1482 O O . ARG B 1 87 ? -8.43 41.281 21.891 1 94.94 87 ARG B O 1
ATOM 1489 N N . GLN B 1 88 ? -7.891 39.375 22.859 1 94 88 GLN B N 1
ATOM 1490 C CA . GLN B 1 88 ? -8.625 39.688 24.078 1 94 88 GLN B CA 1
ATOM 1491 C C . GLN B 1 88 ? -7.945 40.812 24.859 1 94 88 GLN B C 1
ATOM 1493 O O . GLN B 1 88 ? -8.609 41.719 25.375 1 94 88 GLN B O 1
ATOM 1498 N N . ASP B 1 89 ? -6.637 40.906 24.906 1 89.25 89 ASP B N 1
ATOM 1499 C CA . ASP B 1 89 ? -5.863 41.938 25.609 1 89.25 89 ASP B CA 1
ATOM 1500 C C . ASP B 1 89 ? -6 43.281 24.922 1 89.25 89 ASP B C 1
ATOM 1502 O O . ASP B 1 89 ? -6.086 44.312 25.578 1 89.25 89 ASP B O 1
ATOM 1506 N N . SER B 1 90 ? -6.188 43.281 23.641 1 87.06 90 SER B N 1
ATOM 1507 C CA . SER B 1 90 ? -6.305 44.531 22.875 1 87.06 90 SER B CA 1
ATOM 1508 C C . SER B 1 90 ? -7.7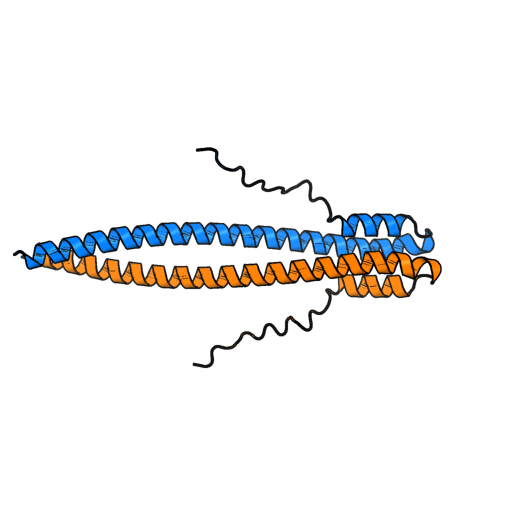07 45.125 22.984 1 87.06 90 SER B C 1
ATOM 1510 O O . SER B 1 90 ? -7.895 46.312 22.797 1 87.06 90 SER B O 1
ATOM 1512 N N . SER B 1 91 ? -8.648 44.25 23.172 1 86.81 91 SER B N 1
ATOM 1513 C CA . SER B 1 91 ? -10.023 44.719 23.297 1 86.81 91 SER B CA 1
ATOM 1514 C C . SER B 1 91 ? -10.297 45.281 24.688 1 86.81 91 SER B C 1
ATOM 1516 O O . SER B 1 91 ? -11.234 46.062 24.859 1 86.81 91 SER B O 1
ATOM 1518 N N . GLU B 1 92 ? -9.602 44.938 25.672 1 82.69 92 GLU B N 1
ATOM 1519 C CA . GLU B 1 92 ? -9.75 45.406 27.047 1 82.69 92 GLU B CA 1
ATOM 1520 C C . GLU B 1 92 ? -8.984 46.719 27.266 1 82.69 92 GLU B C 1
ATOM 1522 O O . GLU B 1 92 ? -9.305 47.469 28.172 1 82.69 92 GLU B O 1
ATOM 1527 N N . ASP B 1 93 ? -8.086 47.156 26.469 1 65.31 93 ASP B N 1
ATOM 1528 C CA . ASP B 1 93 ? -7.387 48.438 26.547 1 65.31 93 ASP B CA 1
ATOM 1529 C C . ASP B 1 93 ? -8.047 49.5 25.656 1 65.31 93 ASP B C 1
ATOM 1531 O O . ASP B 1 93 ? -8.086 50.688 26 1 65.31 93 ASP B O 1
#

Secondary structure (DSSP, 8-state):
----------SS----HHHHHHHHHHHTS-HHHHHHHHHHHHHHHHHHHHHHHHHHHHHHHHHHHHHHHHHHHHHHHHHHHHHHHHHHHHHH-/---------TTS----HHHHHHHHHHHTS-HHHHHHHHHHHHHHHHHHHHHHHHHHHHHHHHHHHHHHHHHHHHHHHHHHHHHHHHHHHHHH-

Organism: NCBI:txid2527985

Sequence (186 aa):
MTGHPRLNDKDTEELPRELLELGRQIANLPSEYQADMGRVYDQVVDSARRRRRILSLVQEALSQLRLDIKYLMFDLQVTRDERDALRQDSSEDMTGHPRLNDKDTEELPRELLELGRQIANLPSEYQADMGRVYDQVVDSARRRRRILSLVQEALSQLRLDIKYLMFDLQVTRDERDALRQDSSED

Solvent-accessible surface area (backbone atoms only — not comparable to full-atom values): 10529 Å² total; per-residue (Å²): 136,82,74,71,71,72,74,71,87,61,77,85,65,65,68,54,65,51,56,50,52,40,52,55,53,45,70,69,44,60,74,89,49,30,60,64,51,46,54,40,47,50,48,40,50,53,51,50,53,50,49,53,51,50,48,52,52,50,51,51,51,43,52,51,49,51,52,52,43,53,51,50,51,48,53,35,49,54,40,46,53,54,31,54,53,54,54,54,58,62,71,74,107,136,78,73,72,67,77,71,70,75,59,70,76,58,68,68,55,64,51,56,50,52,40,50,54,55,47,70,70,43,60,73,89,52,30,61,65,52,46,54,41,46,50,48,40,51,53,51,50,53,50,51,52,52,50,45,52,52,50,51,50,50,42,51,53,49,50,51,52,43,52,52,50,52,49,52,34,48,55,41,46,53,53,32,54,52,53,54,54,58,61,71,75,108

Foldseek 3Di:
DPPPPPCCVPPVLPQPPVLVVQLVVLVVDPPVCNVVSVVVSVVVRVVVSVVVVVVVVVVVVVVVVVVVVVVVVVVVVVVVVVVVVVVVVVVVD/DPPPPPPCPCVVVPQPPVLVVVLVVLVPDPPVCNVVSVVVSVVVRVVVVVVVVVVVVVVVVVVVVVVVVVVVVVVVVVVVVVVVVVVVVVVVD

Radius of gyration: 27.39 Å; Cα contacts (8 Å, |Δi|>4): 96; chains: 2; bounding box: 24×86×49 Å